Protein AF-A0A8H3LZM3-F1 (afdb_monomer_lite)

Radius of gyration: 24.3 Å; chains: 1; bounding box: 51×48×74 Å

Secondary structure (DSSP, 8-state):
------------TTSS-SS--SHHHHHHHHHHHHHHHHH--SS--HHHHHHHHHHHHHHHTTS-HHHHHHHHHHHHT------------------------------PPPP-PPP---S----TT-HHHHHHHHHHHHHHHHHHHHHHHHHH---HHHHHHHHHHHHHHHHHHHHHHHHHHHHHHHHHHHTT-

pLDDT: mean 74.46, std 20.6, range [28.38, 96.44]

Sequence (193 aa):
MKQRYFKEPKYSKNYLIQSPKNLYEQYVNAFVFSEMVKSHNKTPNKKVLHQQAQNSWREVKKKDKENIQNRIFELLCTPIRSYPFTFYESVGESQSESQKESQKRPLIPLENPPELFDNIQPSSNATAQKKLLDIIQKSKVDLYEYNNLLRTASSHELRSQFVSSIKKLEETILIEENRLKKLRNNAAAQQRA

Foldseek 3Di:
DDDDPQDQPDADLCVQHVDDDDLLSLQLSLQVSLVCQVVVPRDDDPVVSSVVSVVVVVVLVVDDPVSSVVNSVVSNVNDRPSDDDDPDDDDDDDDDDDDDDDDDDDDDDDDDQPPDDPDDDDDPPPVVLVVLSVLLVVLSNVLVVLVVVLVVDPDPVSVVVSVVSNVVSVVSNVVSVVVSVVVVVVVVVVVVD

Structure (mmCIF, N/CA/C/O backbone):
data_AF-A0A8H3LZM3-F1
#
_entry.id   AF-A0A8H3LZM3-F1
#
loop_
_atom_site.group_PDB
_atom_site.id
_atom_site.type_symbol
_atom_site.label_atom_id
_atom_site.label_alt_id
_atom_site.label_comp_id
_atom_site.label_asym_id
_atom_site.label_entity_id
_atom_site.label_seq_id
_atom_site.pdbx_PDB_ins_code
_atom_site.Cartn_x
_atom_site.Cartn_y
_atom_site.Cartn_z
_atom_site.occupancy
_atom_site.B_iso_or_equiv
_atom_site.auth_seq_id
_atom_site.auth_comp_id
_atom_site.auth_asym_id
_atom_site.auth_atom_id
_atom_site.pdbx_PDB_model_num
ATOM 1 N N . MET A 1 1 ? 28.718 20.802 7.013 1.00 40.91 1 MET A N 1
ATOM 2 C CA . MET A 1 1 ? 27.260 20.600 7.193 1.00 40.91 1 MET A CA 1
ATOM 3 C C . MET A 1 1 ? 27.013 19.200 7.751 1.00 40.91 1 MET A C 1
ATOM 5 O O . MET A 1 1 ? 27.487 18.246 7.151 1.00 40.91 1 MET A O 1
ATOM 9 N N . LYS A 1 2 ? 26.329 19.046 8.896 1.00 46.34 2 LYS A N 1
ATOM 10 C CA . LYS A 1 2 ? 25.919 17.721 9.408 1.00 46.34 2 LYS A CA 1
ATOM 11 C C . LYS A 1 2 ? 24.611 17.315 8.723 1.00 46.34 2 LYS A C 1
ATOM 13 O O . LYS A 1 2 ? 23.572 17.895 9.027 1.00 46.34 2 LYS A O 1
ATOM 18 N N . GLN A 1 3 ? 24.656 16.331 7.826 1.00 47.19 3 GLN A N 1
ATOM 19 C CA . GLN A 1 3 ? 23.450 15.675 7.317 1.00 47.19 3 GLN A CA 1
ATOM 20 C C . GLN A 1 3 ? 22.753 14.963 8.485 1.00 47.19 3 GLN A C 1
ATOM 22 O O . GLN A 1 3 ? 23.296 14.032 9.080 1.00 47.19 3 GLN A O 1
ATOM 27 N N . ARG A 1 4 ? 21.561 15.434 8.864 1.00 50.41 4 ARG A N 1
ATOM 28 C CA . ARG A 1 4 ? 20.686 14.712 9.790 1.00 50.41 4 ARG A CA 1
ATOM 29 C C . ARG A 1 4 ? 19.885 13.720 8.958 1.00 50.41 4 ARG A C 1
ATOM 31 O O . ARG A 1 4 ? 18.917 14.101 8.312 1.00 50.41 4 ARG A O 1
ATOM 38 N N . TYR A 1 5 ? 20.328 12.467 8.945 1.00 54.28 5 TYR A N 1
ATOM 39 C CA . TYR A 1 5 ? 19.578 11.365 8.351 1.00 54.28 5 TYR A CA 1
ATOM 40 C C . TYR A 1 5 ? 18.156 11.352 8.918 1.00 54.28 5 TYR A C 1
ATOM 42 O O . TYR A 1 5 ? 17.968 11.402 10.138 1.00 54.28 5 TYR A O 1
ATOM 50 N N . PHE A 1 6 ? 17.170 11.321 8.024 1.00 51.84 6 PHE A N 1
ATOM 51 C CA . PHE A 1 6 ? 15.759 11.219 8.363 1.00 51.84 6 PHE A CA 1
ATOM 52 C C . PHE A 1 6 ? 15.543 9.944 9.188 1.00 51.84 6 PHE A C 1
ATOM 54 O O . PHE A 1 6 ? 15.733 8.835 8.696 1.00 51.84 6 PHE A O 1
ATOM 61 N N . LYS A 1 7 ? 15.220 10.095 10.476 1.00 57.22 7 LYS A N 1
ATOM 62 C CA . LYS A 1 7 ? 14.860 8.966 11.338 1.00 57.22 7 LYS A CA 1
ATOM 63 C C . LYS A 1 7 ? 13.346 8.872 11.364 1.00 57.22 7 LYS A C 1
ATOM 65 O O . LYS A 1 7 ? 12.696 9.672 12.035 1.00 57.22 7 LYS A O 1
ATOM 70 N N . GLU A 1 8 ? 12.803 7.895 10.651 1.00 58.03 8 GLU A N 1
ATOM 71 C CA . GLU A 1 8 ? 11.378 7.592 10.724 1.00 58.03 8 GLU A CA 1
ATOM 72 C C . GLU A 1 8 ? 10.961 7.311 12.177 1.00 58.03 8 GLU A C 1
ATOM 74 O O . GLU A 1 8 ? 11.684 6.629 12.921 1.00 58.03 8 GLU A O 1
ATOM 79 N N . PRO A 1 9 ? 9.807 7.835 12.626 1.00 62.59 9 PRO A N 1
ATOM 80 C CA . PRO A 1 9 ? 9.268 7.479 13.924 1.00 62.59 9 PRO A CA 1
ATOM 81 C C . PRO A 1 9 ? 8.945 5.979 13.946 1.00 62.59 9 PRO A C 1
ATOM 83 O O . PRO A 1 9 ? 8.002 5.503 13.322 1.00 62.59 9 PRO A O 1
ATOM 86 N N . LYS A 1 10 ? 9.759 5.222 14.685 1.00 73.75 10 LYS A N 1
ATOM 87 C CA . LYS A 1 10 ? 9.588 3.780 14.868 1.00 73.75 10 LYS A CA 1
ATOM 88 C C . LYS A 1 10 ? 8.539 3.516 15.949 1.00 73.75 10 LYS A C 1
ATOM 90 O O . LYS A 1 10 ? 8.809 3.716 17.132 1.00 73.75 10 LYS A O 1
ATOM 95 N N . TYR A 1 11 ? 7.356 3.061 15.547 1.00 79.94 11 TYR A N 1
ATOM 96 C CA . TYR A 1 11 ? 6.302 2.610 16.460 1.00 79.94 11 TYR A CA 1
ATOM 97 C C . TYR A 1 11 ? 6.415 1.101 16.699 1.00 79.94 11 TYR A C 1
ATOM 99 O O . TYR A 1 11 ? 6.688 0.333 15.775 1.00 79.94 11 TYR A O 1
ATOM 107 N N . SER A 1 12 ? 6.220 0.660 17.944 1.00 80.25 12 SER A N 1
ATOM 108 C CA . SER A 1 12 ? 6.275 -0.768 18.273 1.00 80.25 12 SER A CA 1
ATOM 109 C C . SER A 1 12 ? 4.968 -1.457 17.896 1.00 80.25 12 SER A C 1
ATOM 111 O O . SER A 1 12 ? 3.904 -1.069 18.370 1.00 80.25 12 SER A O 1
ATOM 113 N N . LYS A 1 13 ? 5.045 -2.527 17.101 1.00 81.69 13 LYS A N 1
ATOM 114 C CA . LYS A 1 13 ? 3.891 -3.396 16.815 1.00 81.69 13 LYS A CA 1
ATOM 115 C C . LYS A 1 13 ? 3.511 -4.293 18.003 1.00 81.69 13 LYS A C 1
ATOM 117 O O . LYS A 1 13 ? 2.404 -4.805 18.030 1.00 81.69 13 LYS A O 1
ATOM 122 N N . ASN A 1 14 ? 4.389 -4.434 19.001 1.00 84.50 14 ASN A N 1
ATOM 123 C CA . ASN A 1 14 ? 4.198 -5.270 20.195 1.00 84.50 14 ASN A CA 1
ATOM 124 C C . ASN A 1 14 ? 4.232 -4.418 21.475 1.00 84.50 14 ASN A C 1
ATOM 126 O O . ASN A 1 14 ? 4.986 -4.689 22.407 1.00 84.50 14 ASN A O 1
ATOM 130 N N . TYR A 1 15 ? 3.497 -3.303 21.481 1.00 79.94 15 TYR A N 1
ATOM 131 C CA . TYR A 1 15 ? 3.621 -2.284 22.528 1.00 79.94 15 TYR A CA 1
ATOM 132 C C . TYR A 1 15 ? 3.043 -2.704 23.888 1.00 79.94 15 TYR A C 1
ATOM 134 O O . TYR A 1 15 ? 3.613 -2.366 24.928 1.00 79.94 15 TYR A O 1
ATOM 142 N N . LEU A 1 16 ? 1.911 -3.417 23.893 1.00 81.62 16 LEU A N 1
ATOM 143 C CA . LEU A 1 16 ? 1.279 -3.893 25.127 1.00 81.62 16 LEU A CA 1
ATOM 144 C C . LEU A 1 16 ? 1.660 -5.336 25.444 1.00 81.62 16 LEU A C 1
ATOM 146 O O . LEU A 1 16 ? 1.960 -5.643 26.594 1.00 81.62 16 LEU A O 1
ATOM 150 N N . ILE A 1 17 ? 1.648 -6.206 24.434 1.00 85.38 17 ILE A N 1
ATOM 151 C CA . ILE A 1 17 ? 1.867 -7.643 24.596 1.00 85.38 17 ILE A CA 1
ATOM 152 C C . ILE A 1 17 ? 3.069 -8.033 23.750 1.00 85.38 17 ILE A C 1
ATOM 154 O O . ILE A 1 17 ? 3.063 -7.863 22.536 1.00 85.38 17 ILE A O 1
ATOM 158 N N . GLN A 1 18 ? 4.123 -8.539 24.382 1.00 83.81 18 GLN A N 1
ATOM 159 C CA . GLN A 1 18 ? 5.388 -8.785 23.688 1.00 83.81 18 GLN A CA 1
ATOM 160 C C . GLN A 1 18 ? 5.299 -9.968 22.709 1.00 83.81 18 GLN A C 1
ATOM 162 O O . GLN A 1 18 ? 5.879 -9.909 21.627 1.00 83.81 18 GLN A O 1
ATOM 167 N N . SER A 1 19 ? 4.511 -10.987 23.069 1.00 84.25 19 SER A N 1
ATOM 168 C CA . SER A 1 19 ? 4.337 -12.228 22.307 1.00 84.25 19 SER A CA 1
ATOM 169 C C . SER A 1 19 ? 2.857 -12.630 22.258 1.00 84.25 19 SER A C 1
ATOM 171 O O . SER A 1 19 ? 2.429 -13.446 23.078 1.00 84.25 19 SER A O 1
ATOM 173 N N . PRO A 1 20 ? 2.055 -12.043 21.350 1.00 86.00 20 PRO A N 1
ATOM 174 C CA . PRO A 1 20 ? 0.625 -12.323 21.263 1.00 86.00 20 PRO A CA 1
ATOM 175 C C . PRO A 1 20 ? 0.362 -13.749 20.748 1.00 86.00 20 PRO A C 1
ATOM 177 O O . PRO A 1 20 ? 0.850 -14.132 19.686 1.00 86.00 20 PRO A O 1
ATOM 180 N N . LYS A 1 21 ? -0.430 -14.534 21.485 1.00 85.69 21 LYS A N 1
ATOM 181 C CA . LYS A 1 21 ? -0.727 -15.951 21.194 1.00 85.69 21 LYS A CA 1
ATOM 182 C C . LYS A 1 21 ? -2.100 -16.180 20.572 1.00 85.69 21 LYS A C 1
ATOM 184 O O . LYS A 1 21 ? -2.300 -17.170 19.877 1.00 85.69 21 LYS A O 1
ATOM 189 N N . ASN A 1 22 ? -3.051 -15.284 20.815 1.00 90.25 22 ASN A N 1
ATOM 190 C CA . ASN A 1 22 ? -4.420 -15.394 20.310 1.00 90.25 22 ASN A CA 1
ATOM 191 C C . ASN A 1 22 ? -4.826 -14.147 19.503 1.00 90.25 22 ASN A C 1
ATOM 193 O O . ASN A 1 22 ? -4.144 -13.121 19.522 1.00 90.25 22 ASN A O 1
ATOM 197 N N . LEU A 1 23 ? -5.949 -14.238 18.781 1.00 88.75 23 LEU A N 1
ATOM 198 C CA . LEU A 1 23 ? -6.439 -13.153 17.919 1.00 88.75 23 LEU A CA 1
ATOM 199 C C . LEU A 1 23 ? -6.757 -11.875 18.697 1.00 88.75 23 LEU A C 1
ATOM 201 O O . LEU A 1 23 ? -6.557 -10.784 18.173 1.00 88.75 23 LEU A O 1
ATOM 205 N N . TYR A 1 24 ? -7.209 -11.999 19.946 1.00 90.75 24 TYR A N 1
ATOM 206 C CA . TYR A 1 24 ? -7.461 -10.844 20.800 1.00 90.75 24 TYR A CA 1
ATOM 207 C C . TYR A 1 24 ? -6.166 -10.087 21.101 1.00 90.75 24 TYR A C 1
ATOM 209 O O . TYR A 1 24 ? -6.104 -8.874 20.933 1.00 90.75 24 TYR A O 1
ATOM 217 N N . GLU A 1 25 ? -5.105 -10.789 21.485 1.00 90.50 25 GLU A N 1
ATOM 218 C CA . GLU A 1 25 ? -3.813 -10.174 21.795 1.00 90.50 25 GLU A CA 1
ATOM 219 C C . GLU A 1 25 ? -3.175 -9.532 20.557 1.00 90.50 25 GLU A C 1
ATOM 221 O O . GLU A 1 25 ? -2.640 -8.423 20.639 1.00 90.50 25 GLU A O 1
ATOM 226 N N . GLN A 1 26 ? -3.289 -10.188 19.396 1.00 89.56 26 GLN A N 1
ATOM 227 C CA . GLN A 1 26 ? -2.862 -9.620 18.114 1.00 89.56 26 GLN A CA 1
ATOM 228 C C . GLN A 1 26 ? -3.656 -8.352 17.779 1.00 89.56 26 GLN A C 1
ATOM 230 O O . GLN A 1 26 ? -3.070 -7.338 17.398 1.00 89.56 26 GLN A O 1
ATOM 235 N N . TYR A 1 27 ? -4.973 -8.380 17.987 1.00 91.62 27 TYR A N 1
ATOM 236 C CA . TYR A 1 27 ? -5.849 -7.232 17.785 1.00 91.62 27 TYR A CA 1
ATOM 237 C C . TYR A 1 27 ? -5.515 -6.066 18.710 1.00 91.62 27 TYR A C 1
ATOM 239 O O . TYR A 1 27 ? -5.409 -4.935 18.246 1.00 91.62 27 TYR A O 1
ATOM 247 N N . VAL A 1 28 ? -5.305 -6.320 20.003 1.00 89.31 28 VAL A N 1
ATOM 248 C CA . VAL A 1 28 ? -4.954 -5.287 20.987 1.00 89.31 28 VAL A CA 1
ATOM 249 C C . VAL A 1 28 ? -3.664 -4.578 20.583 1.00 89.31 28 VAL A C 1
ATOM 251 O O . VAL A 1 28 ? -3.611 -3.350 20.569 1.00 89.31 28 VAL A O 1
ATOM 254 N N . ASN A 1 29 ? -2.640 -5.333 20.192 1.00 90.06 29 ASN A N 1
ATOM 255 C CA . ASN A 1 29 ? -1.387 -4.764 19.710 1.00 90.06 29 ASN A CA 1
ATOM 256 C C . ASN A 1 29 ? -1.558 -3.960 18.411 1.00 90.06 29 ASN A C 1
ATOM 258 O O . ASN A 1 29 ? -1.050 -2.842 18.317 1.00 90.06 29 ASN A O 1
ATOM 262 N N . ALA A 1 30 ? -2.302 -4.491 17.437 1.00 89.19 30 ALA A N 1
ATOM 263 C CA . ALA A 1 30 ? -2.569 -3.816 16.169 1.00 89.19 30 ALA A CA 1
ATOM 264 C C . ALA A 1 30 ? -3.370 -2.518 16.359 1.00 89.19 30 ALA A C 1
ATOM 266 O O . ALA A 1 30 ? -3.040 -1.484 15.778 1.00 89.19 30 ALA A O 1
ATOM 267 N N . PHE A 1 31 ? -4.377 -2.546 17.233 1.00 90.06 31 PHE A N 1
ATOM 268 C CA . PHE A 1 31 ? -5.173 -1.382 17.604 1.00 90.06 31 PHE A CA 1
ATOM 269 C C . PHE A 1 31 ? -4.286 -0.289 18.202 1.00 90.06 31 PHE A C 1
ATOM 271 O O . PHE A 1 31 ? -4.297 0.847 17.728 1.00 90.06 31 PHE A O 1
ATOM 278 N N . VAL A 1 32 ? -3.450 -0.644 19.181 1.00 89.12 32 VAL A N 1
ATOM 279 C CA . VAL A 1 32 ? -2.530 0.301 19.823 1.00 89.12 32 VAL A CA 1
ATOM 280 C C . VAL A 1 32 ? -1.503 0.863 18.851 1.00 89.12 32 VAL A C 1
ATOM 282 O O . VAL A 1 32 ? -1.229 2.060 18.889 1.00 89.12 32 VAL A O 1
ATOM 285 N N . PHE A 1 33 ? -0.971 0.037 17.952 1.00 87.69 33 PHE A N 1
ATOM 286 C CA . PHE A 1 33 ? -0.103 0.506 16.879 1.00 87.69 33 PHE A CA 1
ATOM 287 C C . PHE A 1 33 ? -0.798 1.573 16.026 1.00 87.69 33 PHE A C 1
ATOM 289 O O . PHE A 1 33 ? -0.244 2.656 15.844 1.00 87.69 33 PHE A O 1
ATOM 296 N N . SER A 1 34 ? -2.029 1.313 15.578 1.00 86.81 34 SER A N 1
ATOM 297 C CA . SER A 1 34 ? -2.787 2.272 14.768 1.00 86.81 34 SER A CA 1
ATOM 298 C C . SER A 1 34 ? -3.034 3.596 15.503 1.00 86.81 34 SER A C 1
ATOM 300 O O . SER A 1 34 ? -2.883 4.665 14.915 1.00 86.81 34 SER A O 1
ATOM 302 N N . GLU A 1 35 ? -3.343 3.545 16.801 1.00 85.88 35 GLU A N 1
ATOM 303 C CA . GLU A 1 35 ? -3.585 4.737 17.617 1.00 85.88 35 GLU A CA 1
ATOM 304 C C . GLU A 1 35 ? -2.299 5.529 17.868 1.00 85.88 35 GLU A C 1
ATOM 306 O O . GLU A 1 35 ? -2.312 6.757 17.790 1.00 85.88 35 GLU A O 1
ATOM 311 N N . MET A 1 36 ? -1.165 4.858 18.091 1.00 84.81 36 MET A N 1
ATOM 312 C CA . MET A 1 36 ? 0.145 5.513 18.196 1.00 84.81 36 MET A CA 1
ATOM 313 C C . MET A 1 36 ? 0.529 6.236 16.904 1.00 84.81 36 MET A C 1
ATOM 315 O O . MET A 1 36 ? 1.019 7.365 16.951 1.00 84.81 36 MET A O 1
ATOM 319 N N . VAL A 1 37 ? 0.287 5.602 15.754 1.00 83.94 37 VAL A N 1
ATOM 320 C CA . VAL A 1 37 ? 0.572 6.195 14.443 1.00 83.94 37 VAL A CA 1
ATOM 321 C C . VAL A 1 37 ? -0.331 7.403 14.188 1.00 83.94 37 VAL A C 1
ATOM 323 O O . VAL A 1 37 ? 0.161 8.460 13.807 1.00 83.94 37 VAL A O 1
ATOM 326 N N . LYS A 1 38 ? -1.638 7.294 14.456 1.00 82.31 38 LYS A N 1
ATOM 327 C CA . LYS A 1 38 ? -2.593 8.400 14.259 1.00 82.31 38 LYS A CA 1
ATOM 328 C C . LYS A 1 38 ? -2.321 9.585 15.184 1.00 82.31 38 LYS A C 1
ATOM 330 O O . LYS A 1 38 ? -2.276 10.726 14.731 1.00 82.31 38 LYS A O 1
ATOM 335 N N . SER A 1 39 ? -2.125 9.321 16.475 1.00 77.69 39 SER A N 1
ATOM 336 C CA . SER A 1 39 ? -1.889 10.359 17.488 1.00 77.69 39 SER A CA 1
ATOM 337 C C . SER A 1 39 ? -0.469 10.924 17.462 1.00 77.69 39 SER A C 1
ATOM 339 O O . SER A 1 39 ? -0.183 11.886 18.167 1.00 77.69 39 SER A O 1
ATOM 341 N N . HIS A 1 40 ? 0.436 10.310 16.692 1.00 74.19 40 HIS A N 1
ATOM 342 C CA . HIS A 1 40 ? 1.874 10.579 16.703 1.00 74.19 40 HIS A CA 1
ATOM 343 C C . HIS A 1 40 ? 2.514 10.482 18.103 1.00 74.19 40 HIS A C 1
ATOM 345 O O . HIS A 1 40 ? 3.650 10.913 18.308 1.00 74.19 40 HIS A O 1
ATOM 351 N N . ASN A 1 41 ? 1.825 9.863 19.065 1.00 77.75 41 ASN A N 1
ATOM 352 C CA . ASN A 1 41 ? 2.299 9.681 20.425 1.00 77.75 41 ASN A CA 1
ATOM 353 C C . ASN A 1 41 ? 3.020 8.332 20.543 1.00 77.75 41 ASN A C 1
ATOM 355 O O . ASN A 1 41 ? 2.438 7.276 20.304 1.00 77.75 41 ASN A O 1
ATOM 359 N N . LYS A 1 42 ? 4.303 8.361 20.921 1.00 74.19 42 LYS A N 1
ATOM 360 C CA . LYS A 1 42 ? 5.134 7.155 21.098 1.00 74.19 42 LYS A CA 1
ATOM 361 C C . LYS A 1 42 ? 4.926 6.473 22.452 1.00 74.19 42 LYS A C 1
ATOM 363 O O . LYS A 1 42 ? 5.283 5.307 22.614 1.00 74.19 42 LYS A O 1
ATOM 368 N N . THR A 1 43 ? 4.381 7.193 23.428 1.00 77.00 43 THR A N 1
ATOM 369 C CA . THR A 1 43 ? 4.157 6.713 24.796 1.00 77.00 43 THR A CA 1
ATOM 370 C C . THR A 1 43 ? 2.742 7.043 25.287 1.00 77.00 43 THR A C 1
ATOM 372 O O . THR A 1 43 ? 2.581 7.724 26.301 1.00 77.00 43 THR A O 1
ATOM 375 N N . PRO A 1 44 ? 1.692 6.599 24.575 1.00 78.44 44 PRO A N 1
ATOM 376 C CA . PRO A 1 44 ? 0.315 6.797 25.009 1.00 78.44 44 PRO A CA 1
ATOM 377 C C . PRO A 1 44 ? -0.000 6.007 26.286 1.00 78.44 44 PRO A C 1
ATOM 379 O O . PRO A 1 44 ? 0.633 4.996 26.603 1.00 78.44 44 PRO A O 1
ATOM 382 N N . ASN A 1 45 ? -1.015 6.456 27.029 1.00 84.50 45 ASN A N 1
ATOM 383 C CA . ASN A 1 45 ? -1.414 5.813 28.278 1.00 84.50 45 ASN A CA 1
ATOM 384 C C . ASN A 1 45 ? -1.912 4.378 28.022 1.00 84.50 45 ASN A C 1
ATOM 386 O O . ASN A 1 45 ? -2.982 4.162 27.448 1.00 84.50 45 ASN A O 1
ATOM 390 N N . LYS A 1 46 ? -1.143 3.396 28.507 1.00 85.19 46 LYS A N 1
ATOM 391 C CA . LYS A 1 46 ? -1.406 1.964 28.309 1.00 85.19 46 LYS A CA 1
ATOM 392 C C . LYS A 1 46 ? -2.780 1.519 28.813 1.00 85.19 46 LYS A C 1
ATOM 394 O O . LYS A 1 46 ? -3.410 0.693 28.160 1.00 85.19 46 LYS A O 1
ATOM 399 N N . LYS A 1 47 ? -3.256 2.057 29.944 1.00 84.88 47 LYS A N 1
ATOM 400 C CA . LYS A 1 47 ? -4.547 1.665 30.539 1.00 84.88 47 LYS A CA 1
ATOM 401 C C . LYS A 1 47 ? -5.718 2.131 29.676 1.00 84.88 47 LYS A C 1
ATOM 403 O O . LYS A 1 47 ? -6.610 1.342 29.382 1.00 84.88 47 LYS A O 1
ATOM 408 N N . VAL A 1 48 ? -5.674 3.389 29.230 1.00 87.38 48 VAL A N 1
ATOM 409 C CA . VAL A 1 48 ? -6.704 3.976 28.354 1.00 87.38 48 VAL A CA 1
ATOM 410 C C . VAL A 1 48 ? -6.783 3.206 27.039 1.00 87.38 48 VAL A C 1
ATOM 412 O O . VAL A 1 48 ? -7.862 2.789 26.626 1.00 87.38 48 VAL A O 1
ATOM 415 N N . LEU A 1 49 ? -5.629 2.939 26.429 1.00 85.81 49 LEU A N 1
ATOM 416 C CA . LEU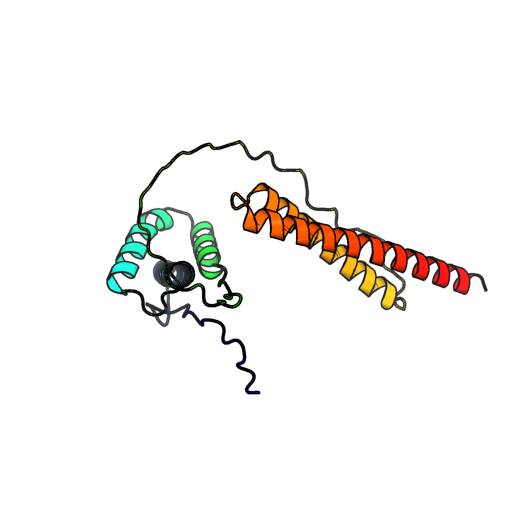 A 1 49 ? -5.544 2.188 25.181 1.00 85.81 49 LEU A CA 1
ATOM 417 C C . LEU A 1 49 ? -6.045 0.751 25.303 1.00 85.81 49 LEU A C 1
ATOM 419 O O . LEU A 1 49 ? -6.756 0.274 24.423 1.00 85.81 49 LEU A O 1
ATOM 423 N N . HIS A 1 50 ? -5.697 0.063 26.391 1.00 85.50 50 HIS A N 1
ATOM 424 C CA . HIS A 1 50 ? -6.192 -1.287 26.632 1.00 85.50 50 HIS A CA 1
ATOM 425 C C . HIS A 1 50 ? -7.721 -1.296 26.762 1.00 85.50 50 HIS A C 1
ATOM 427 O O . HIS A 1 50 ? -8.382 -2.126 26.141 1.00 85.50 50 HIS A O 1
ATOM 433 N N . GLN A 1 51 ? -8.297 -0.326 27.481 1.00 87.88 51 GLN A N 1
ATOM 434 C CA . GLN A 1 51 ? -9.748 -0.196 27.624 1.00 87.88 51 GLN A CA 1
ATOM 435 C C . GLN A 1 51 ? -10.442 0.092 26.284 1.00 87.88 51 GLN A C 1
ATOM 437 O O . GLN A 1 51 ? -11.481 -0.501 25.983 1.00 87.88 51 GLN A O 1
ATOM 442 N N . GLN A 1 52 ? -9.873 0.976 25.460 1.00 88.69 52 GLN A N 1
ATOM 443 C CA . GLN A 1 52 ? -10.386 1.275 24.120 1.00 88.69 52 GLN A CA 1
ATOM 444 C C . GLN A 1 52 ? -10.314 0.051 23.200 1.00 88.69 52 GLN A C 1
ATOM 446 O O . GLN A 1 52 ? -11.307 -0.282 22.549 1.00 88.69 52 GLN A O 1
ATOM 451 N N . ALA A 1 53 ? -9.183 -0.659 23.200 1.00 87.94 53 ALA A N 1
ATOM 452 C CA . ALA A 1 53 ? -9.009 -1.889 22.436 1.00 87.94 53 ALA A CA 1
ATOM 453 C C . ALA A 1 53 ? -10.015 -2.963 22.874 1.00 87.94 53 ALA A C 1
ATOM 455 O O . ALA A 1 53 ? -10.650 -3.590 22.029 1.00 87.94 53 ALA A O 1
ATOM 456 N N . GLN A 1 54 ? -10.230 -3.126 24.182 1.00 89.81 54 GLN A N 1
ATOM 457 C CA . GLN A 1 54 ? -11.198 -4.073 24.732 1.00 89.81 54 GLN A CA 1
ATOM 458 C C . GLN A 1 54 ? -12.637 -3.714 24.343 1.00 89.81 54 GLN A C 1
ATOM 460 O O . GLN A 1 54 ? -13.412 -4.594 23.969 1.00 89.81 54 GLN A O 1
ATOM 465 N N . ASN A 1 55 ? -13.002 -2.430 24.394 1.00 89.25 55 ASN A N 1
ATOM 466 C CA . ASN A 1 55 ? -14.315 -1.960 23.950 1.00 89.25 55 ASN A CA 1
ATOM 467 C C . ASN A 1 55 ? -14.526 -2.242 22.460 1.00 89.25 55 ASN A C 1
ATOM 469 O O . ASN A 1 55 ? -15.552 -2.800 22.084 1.00 89.25 55 ASN A O 1
ATOM 473 N N . SER A 1 56 ? -13.525 -1.938 21.636 1.00 89.69 56 SER A N 1
ATOM 474 C CA . SER A 1 56 ? -13.557 -2.194 20.198 1.00 89.69 56 SER A CA 1
ATOM 475 C C . SER A 1 56 ? -13.619 -3.694 19.868 1.00 89.69 56 SER A C 1
ATOM 477 O O . SER A 1 56 ? -14.365 -4.113 18.981 1.00 89.69 56 SER A O 1
ATOM 479 N N . TRP A 1 57 ? -12.911 -4.528 20.634 1.00 92.06 57 TRP A N 1
ATOM 480 C CA . TRP A 1 57 ? -12.901 -5.979 20.461 1.00 92.06 57 TRP A CA 1
ATOM 481 C C . TRP A 1 57 ? -14.281 -6.621 20.642 1.00 92.06 57 TRP A C 1
ATOM 483 O O . TRP A 1 57 ? -14.565 -7.625 19.994 1.00 92.06 57 TRP A O 1
ATOM 493 N N . ARG A 1 58 ? -15.167 -6.051 21.476 1.00 90.94 58 ARG A N 1
ATOM 494 C CA . ARG A 1 58 ? -16.520 -6.604 21.693 1.00 90.94 58 ARG A CA 1
ATOM 495 C C . ARG A 1 58 ? -17.333 -6.713 20.406 1.00 90.94 58 ARG A C 1
ATOM 497 O O . ARG A 1 58 ? -18.121 -7.647 20.292 1.00 90.94 58 ARG A O 1
ATOM 504 N N . GLU A 1 59 ? -17.114 -5.803 19.462 1.00 89.50 59 GLU A N 1
ATOM 505 C CA . GLU A 1 59 ? -17.776 -5.815 18.157 1.00 89.50 59 GLU A CA 1
ATOM 506 C C . GLU A 1 59 ? -17.007 -6.654 17.136 1.00 89.50 59 GLU A C 1
ATOM 508 O O . GLU A 1 59 ? -17.603 -7.409 16.373 1.00 89.50 59 GLU A O 1
ATOM 513 N N . VAL A 1 60 ? -15.674 -6.587 17.156 1.00 86.31 60 VAL A N 1
ATOM 514 C CA . VAL A 1 60 ? -14.821 -7.338 16.221 1.00 86.31 60 VAL A CA 1
ATOM 515 C C . VAL A 1 60 ? -14.915 -8.846 16.448 1.00 86.31 60 VAL A C 1
ATOM 517 O O . VAL A 1 60 ? -15.002 -9.594 15.480 1.00 86.31 60 VAL A O 1
ATOM 520 N N . LYS A 1 61 ? -14.992 -9.302 17.703 1.00 90.25 61 LYS A N 1
ATOM 521 C CA . LYS A 1 61 ? -15.068 -10.733 18.044 1.00 90.25 61 LYS A CA 1
ATOM 522 C C . LYS A 1 61 ? -16.343 -11.435 17.564 1.00 90.25 61 LYS A C 1
ATOM 524 O O . LYS A 1 61 ? -16.404 -12.655 17.627 1.00 90.25 61 LYS A O 1
ATOM 529 N N . LYS A 1 62 ? -17.375 -10.674 17.173 1.00 90.75 62 LYS A N 1
ATOM 530 C CA . LYS A 1 62 ? -18.633 -11.216 16.633 1.00 90.75 62 LYS A CA 1
ATOM 531 C C . LYS A 1 62 ? -18.499 -11.627 15.163 1.00 90.75 62 LYS A C 1
ATOM 533 O O . LYS A 1 62 ? -19.386 -12.295 14.648 1.00 90.75 62 LYS A O 1
ATOM 538 N N . LYS A 1 63 ? -17.435 -11.186 14.485 1.00 90.69 63 LYS A N 1
ATOM 539 C CA . LYS A 1 63 ? -17.157 -11.517 13.086 1.00 90.69 63 LYS A CA 1
ATOM 540 C C . LYS A 1 63 ? -16.469 -12.878 12.976 1.00 90.69 63 LYS A C 1
ATOM 542 O O . LYS A 1 63 ? -15.938 -13.396 13.957 1.00 90.69 63 LYS A O 1
ATOM 547 N N . ASP A 1 64 ? -16.454 -13.438 11.774 1.00 89.69 64 ASP A N 1
ATOM 548 C CA . ASP A 1 64 ? -15.666 -14.626 11.464 1.00 89.69 64 ASP A CA 1
ATOM 549 C C . ASP A 1 64 ? -14.156 -14.350 11.552 1.00 89.69 64 ASP A C 1
ATOM 551 O O . ASP A 1 64 ? -13.675 -13.211 11.566 1.00 89.69 64 ASP A O 1
ATOM 555 N N . LYS A 1 65 ? -13.392 -15.439 11.628 1.00 88.75 65 LYS A N 1
ATOM 556 C CA . LYS A 1 65 ? -11.946 -15.410 11.839 1.00 88.75 65 LYS A CA 1
ATOM 557 C C . LYS A 1 65 ? -11.195 -14.653 10.739 1.00 88.75 65 LYS A C 1
ATOM 559 O O . LYS A 1 65 ? -10.242 -13.945 11.062 1.00 88.75 65 LYS A O 1
ATOM 564 N N . GLU A 1 66 ? -11.618 -14.785 9.486 1.00 88.31 66 GLU A N 1
ATOM 565 C CA . GLU A 1 66 ? -10.973 -14.137 8.341 1.00 88.31 66 GLU A CA 1
ATOM 566 C C . GLU A 1 66 ? -11.167 -12.621 8.408 1.00 88.31 66 GLU A C 1
ATOM 568 O O . GLU A 1 66 ? -10.201 -11.861 8.350 1.00 88.31 66 GLU A O 1
ATOM 573 N N . ASN A 1 67 ? -12.388 -12.168 8.693 1.00 87.81 67 ASN A N 1
ATOM 574 C CA . ASN A 1 67 ? -12.674 -10.754 8.913 1.00 87.81 67 ASN A CA 1
ATOM 575 C C . ASN A 1 67 ? -11.911 -10.158 10.106 1.00 87.81 67 ASN A C 1
ATOM 577 O O . ASN A 1 67 ? -11.487 -8.999 10.059 1.00 87.81 67 ASN A O 1
ATOM 581 N N . ILE A 1 68 ? -11.703 -10.929 11.176 1.00 85.38 68 ILE A N 1
ATOM 582 C CA . ILE A 1 68 ? -10.876 -10.498 12.312 1.00 85.38 68 ILE A CA 1
ATOM 583 C C . ILE A 1 68 ? -9.413 -10.334 11.881 1.00 85.38 68 ILE A C 1
ATOM 585 O O . ILE A 1 68 ? -8.786 -9.330 12.220 1.00 85.38 68 ILE A O 1
ATOM 589 N N . GLN A 1 69 ? -8.868 -11.285 11.121 1.00 87.88 69 GLN A N 1
ATOM 590 C CA . GLN A 1 69 ?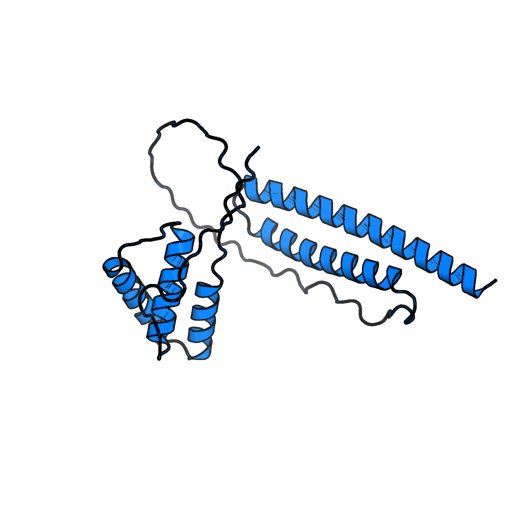 -7.491 -11.225 10.623 1.00 87.88 69 GLN A CA 1
ATOM 591 C C . GLN A 1 69 ? -7.284 -10.067 9.642 1.00 87.88 69 GLN A C 1
ATOM 593 O O . GLN A 1 69 ? -6.320 -9.316 9.796 1.00 87.88 69 GLN A O 1
ATOM 598 N N . ASN A 1 70 ? -8.221 -9.854 8.718 1.00 86.94 70 ASN A N 1
ATOM 599 C CA . ASN A 1 70 ? -8.211 -8.710 7.805 1.00 86.94 70 ASN A CA 1
ATOM 600 C C . ASN A 1 70 ? -8.213 -7.394 8.581 1.00 86.94 70 ASN A C 1
ATOM 602 O O . ASN A 1 70 ? -7.414 -6.501 8.307 1.00 86.94 70 ASN A O 1
ATOM 606 N N . ARG A 1 71 ? -9.023 -7.299 9.641 1.00 85.81 71 ARG A N 1
ATOM 607 C CA . ARG A 1 71 ? -9.038 -6.110 10.493 1.00 85.81 71 ARG A CA 1
ATOM 608 C C . ARG A 1 71 ? -7.714 -5.878 11.223 1.00 85.81 71 ARG A C 1
ATOM 610 O O . ARG A 1 71 ? -7.281 -4.735 11.353 1.00 85.81 71 ARG A O 1
ATOM 617 N N . ILE A 1 72 ? -7.073 -6.937 11.717 1.00 86.00 72 ILE A N 1
ATOM 618 C CA . ILE A 1 72 ? -5.741 -6.854 12.337 1.00 86.00 72 ILE A CA 1
ATOM 619 C C . ILE A 1 72 ? -4.718 -6.349 11.314 1.00 86.00 72 ILE A C 1
ATOM 621 O O . ILE A 1 72 ? -3.933 -5.452 11.624 1.00 86.00 72 ILE A O 1
ATOM 625 N N . PHE A 1 73 ? -4.753 -6.888 10.094 1.00 85.94 73 PHE A N 1
ATOM 626 C CA . PHE A 1 73 ? -3.873 -6.480 9.005 1.00 85.94 73 PHE A CA 1
ATOM 627 C C . PHE A 1 73 ? -4.057 -4.999 8.648 1.00 85.94 73 PHE A C 1
ATOM 629 O O . PHE A 1 73 ? -3.082 -4.252 8.657 1.00 85.94 73 PHE A O 1
ATOM 636 N N . GLU A 1 74 ? -5.298 -4.540 8.455 1.00 86.56 74 GLU A N 1
ATOM 637 C CA . GLU A 1 74 ? -5.625 -3.128 8.203 1.00 86.56 74 GLU A CA 1
ATOM 638 C C . GLU A 1 74 ? -5.036 -2.193 9.269 1.00 86.56 74 GLU A C 1
ATOM 640 O O . GLU A 1 74 ? -4.433 -1.168 8.948 1.00 86.56 74 GLU A O 1
ATOM 645 N N . LEU A 1 75 ? -5.180 -2.551 10.549 1.00 87.19 75 LEU A N 1
ATOM 646 C CA . LEU A 1 75 ? -4.662 -1.754 11.662 1.00 87.19 75 LEU A CA 1
ATOM 647 C C . LEU A 1 75 ? -3.125 -1.696 11.653 1.00 87.19 75 LEU A C 1
ATOM 649 O O . LEU A 1 75 ? -2.548 -0.637 11.910 1.00 87.19 75 LEU A O 1
ATOM 653 N N . LEU A 1 76 ? -2.451 -2.796 11.312 1.00 84.56 76 LEU A N 1
ATOM 654 C CA . LEU A 1 76 ? -0.988 -2.851 11.191 1.00 84.56 76 LEU A CA 1
ATOM 655 C C . LEU A 1 76 ? -0.450 -2.134 9.947 1.00 84.56 76 LEU A C 1
ATOM 657 O O . LEU A 1 76 ? 0.702 -1.696 9.956 1.00 84.56 76 LEU A O 1
ATOM 661 N N . CYS A 1 77 ? -1.271 -2.000 8.909 1.00 80.62 77 CYS A N 1
ATOM 662 C CA . CYS A 1 77 ? -0.972 -1.252 7.692 1.00 80.62 77 CYS A CA 1
ATOM 663 C C . CYS A 1 77 ? -1.293 0.244 7.808 1.00 80.62 77 CYS A C 1
ATOM 665 O O . CYS A 1 77 ? -1.229 0.949 6.803 1.00 80.62 77 CYS A O 1
ATOM 667 N N . THR A 1 78 ? -1.607 0.750 9.010 1.00 77.19 78 THR A N 1
ATOM 668 C CA . THR A 1 78 ? -1.824 2.188 9.222 1.00 77.19 78 THR A CA 1
ATOM 669 C C . THR A 1 78 ? -0.604 2.967 8.706 1.00 77.19 78 THR A C 1
ATOM 671 O O . THR A 1 78 ? 0.499 2.768 9.229 1.00 77.19 78 THR A O 1
ATOM 674 N N . PRO A 1 79 ? -0.767 3.840 7.693 1.00 74.06 79 PRO A N 1
ATOM 675 C CA . PRO A 1 79 ? 0.354 4.508 7.054 1.00 74.06 79 PRO A CA 1
ATOM 676 C C . PRO A 1 79 ? 1.041 5.442 8.047 1.00 74.06 79 PRO A C 1
ATOM 678 O O . PRO A 1 79 ? 0.422 6.351 8.608 1.00 74.06 79 PRO A O 1
ATOM 681 N N . ILE A 1 80 ? 2.336 5.214 8.261 1.00 68.19 80 ILE A N 1
ATOM 682 C CA . ILE A 1 80 ? 3.173 6.104 9.060 1.00 68.19 80 ILE A CA 1
ATOM 683 C C . ILE A 1 80 ? 3.374 7.364 8.230 1.00 68.19 80 ILE A C 1
ATOM 685 O O . ILE A 1 80 ? 4.022 7.333 7.187 1.00 68.19 80 ILE A O 1
ATOM 689 N N . ARG A 1 81 ? 2.803 8.481 8.682 1.00 60.28 81 ARG A N 1
ATOM 690 C CA . ARG A 1 81 ? 3.071 9.773 8.058 1.00 60.28 81 ARG A CA 1
ATOM 691 C C . ARG A 1 81 ? 4.531 10.129 8.330 1.00 60.28 81 ARG A C 1
ATOM 693 O O . ARG A 1 81 ? 4.892 10.534 9.433 1.00 60.28 81 ARG A O 1
ATOM 700 N N . SER A 1 82 ? 5.384 9.947 7.328 1.00 52.12 82 SER A N 1
ATOM 701 C CA . SER A 1 82 ? 6.708 10.555 7.292 1.00 52.12 82 SER A CA 1
ATOM 702 C C . SER A 1 82 ? 6.497 12.063 7.234 1.00 52.12 82 SER A C 1
ATOM 704 O O . SER A 1 82 ? 5.991 12.572 6.237 1.00 52.12 82 SER A O 1
ATOM 706 N N . TYR A 1 83 ? 6.810 12.770 8.317 1.00 47.06 83 TYR A N 1
ATOM 707 C CA . TYR A 1 83 ? 6.678 14.222 8.356 1.00 47.06 83 TYR A CA 1
ATOM 708 C C . TYR A 1 83 ? 7.516 14.839 7.221 1.00 47.06 83 TYR A C 1
ATOM 710 O O . TYR A 1 83 ? 8.733 14.628 7.206 1.00 47.06 83 TYR A O 1
ATOM 718 N N . PRO A 1 84 ? 6.934 15.603 6.285 1.00 46.22 84 PRO A N 1
ATOM 719 C CA . PRO A 1 84 ? 7.714 16.530 5.492 1.00 46.22 84 PRO A CA 1
ATOM 720 C C . PRO A 1 84 ? 8.010 17.735 6.393 1.00 46.22 84 PRO A C 1
ATOM 722 O O . PRO A 1 84 ? 7.095 18.347 6.923 1.00 46.22 84 PRO A O 1
ATOM 725 N N . PHE A 1 85 ? 9.290 17.997 6.648 1.00 39.00 85 PHE A N 1
ATOM 726 C CA . PHE A 1 85 ? 9.855 19.304 7.011 1.00 39.00 85 PHE A CA 1
ATOM 727 C C . PHE A 1 85 ? 8.892 20.321 7.680 1.00 39.00 85 PHE A C 1
ATOM 729 O O . PHE A 1 85 ? 8.165 21.036 6.997 1.00 39.00 85 PHE A O 1
ATOM 736 N N . THR A 1 86 ? 8.931 20.470 9.010 1.00 34.38 86 THR A N 1
ATOM 737 C CA . THR A 1 86 ? 8.399 21.687 9.647 1.00 34.38 86 THR A CA 1
ATOM 738 C C . THR A 1 86 ? 9.320 22.854 9.286 1.00 34.38 86 THR A C 1
ATOM 740 O O . THR A 1 86 ? 10.387 22.998 9.887 1.00 34.38 86 THR A O 1
ATOM 743 N N . PHE A 1 87 ? 8.930 23.698 8.328 1.00 35.19 87 PHE A N 1
ATOM 744 C CA . PHE A 1 87 ? 9.278 25.109 8.464 1.00 35.19 87 PHE A CA 1
ATOM 745 C C . PHE A 1 87 ? 8.568 25.600 9.726 1.00 35.19 87 PHE A C 1
ATOM 747 O O . PHE A 1 87 ? 7.410 25.277 9.974 1.00 35.19 87 PHE A O 1
ATOM 754 N N . TYR A 1 88 ? 9.317 26.277 10.577 1.00 36.06 88 TYR A N 1
ATOM 755 C CA . TYR A 1 88 ? 8.847 26.900 11.805 1.00 36.06 88 TYR A CA 1
ATOM 756 C C . TYR A 1 88 ? 7.804 27.957 11.428 1.00 36.06 88 TYR A C 1
ATOM 758 O O . TYR A 1 88 ? 8.159 29.080 11.084 1.00 36.06 88 TYR A O 1
ATOM 766 N N . GLU A 1 89 ? 6.523 27.598 11.463 1.00 35.31 89 GLU A N 1
ATOM 767 C CA . GLU A 1 89 ? 5.472 28.590 11.638 1.00 35.31 89 GLU A CA 1
ATOM 768 C C . GLU A 1 89 ? 5.422 28.928 13.122 1.00 35.31 89 GLU A C 1
ATOM 770 O O . GLU A 1 89 ? 5.174 28.086 13.989 1.00 35.31 89 GLU A O 1
ATOM 775 N N . SER A 1 90 ? 5.791 30.177 13.392 1.00 32.50 90 SER A N 1
ATOM 776 C CA . SER A 1 90 ? 5.678 30.812 14.690 1.00 32.50 90 SER A CA 1
ATOM 777 C C . SER A 1 90 ? 4.260 30.655 15.228 1.00 32.50 90 SER A C 1
ATOM 779 O O . SER A 1 90 ? 3.281 30.787 14.498 1.00 32.50 90 SER A O 1
ATOM 781 N N . VAL A 1 91 ? 4.194 30.396 16.529 1.00 37.34 91 VAL A N 1
ATOM 782 C CA . VAL A 1 91 ? 2.995 30.320 17.358 1.00 37.34 91 VAL A CA 1
ATOM 783 C C . VAL A 1 91 ? 2.020 31.449 17.015 1.00 37.34 91 VAL A C 1
ATOM 785 O O . VAL A 1 91 ? 2.366 32.624 17.110 1.00 37.34 91 VAL A O 1
ATOM 788 N N . GLY A 1 92 ? 0.797 31.065 16.663 1.00 30.89 92 GLY A N 1
ATOM 789 C CA . GLY A 1 92 ? -0.377 31.922 16.647 1.00 30.89 92 GLY A CA 1
ATOM 790 C C . GLY A 1 92 ? -1.542 31.114 17.198 1.00 30.89 92 GLY A C 1
ATOM 791 O O . GLY A 1 92 ? -2.060 30.221 16.532 1.00 30.89 92 GLY A O 1
ATOM 792 N N . GLU A 1 93 ? -1.885 31.371 18.456 1.00 36.22 93 GLU A N 1
ATOM 793 C CA . GLU A 1 93 ? -3.082 30.860 19.116 1.00 36.22 93 GLU A CA 1
ATOM 794 C C . GLU A 1 93 ? -4.335 31.178 18.296 1.00 36.22 93 GLU A C 1
ATOM 796 O O . GLU A 1 93 ? -4.521 32.317 17.874 1.00 36.22 93 GLU A O 1
ATOM 801 N N . SER A 1 94 ? -5.230 30.201 18.146 1.00 32.12 94 SER A N 1
ATOM 802 C CA . SER A 1 94 ? -6.680 30.419 18.225 1.00 32.12 94 SER A CA 1
ATOM 803 C C . SER A 1 94 ? -7.409 29.085 18.362 1.00 32.12 94 SER A C 1
ATOM 805 O O . SER A 1 94 ? -7.345 28.206 17.504 1.00 32.12 94 SER A O 1
ATOM 807 N N . GLN A 1 95 ? -8.106 28.952 19.486 1.00 35.66 95 GLN A N 1
ATOM 808 C CA . GLN A 1 95 ? -9.173 27.985 19.703 1.00 35.66 95 GLN A CA 1
ATOM 809 C C . GLN A 1 95 ? -10.386 28.357 18.837 1.00 35.66 95 GLN A C 1
ATOM 811 O O . GLN A 1 95 ? -10.725 29.536 18.769 1.00 35.66 95 GLN A O 1
ATOM 816 N N . SER A 1 96 ? -11.096 27.371 18.278 1.00 34.28 96 SER A N 1
ATOM 817 C CA . SER A 1 96 ? -12.525 27.121 18.578 1.00 34.28 96 SER A CA 1
ATOM 818 C C . SER A 1 96 ? -13.186 26.119 17.617 1.00 34.28 96 SER A C 1
ATOM 820 O O . SER A 1 96 ? -13.083 26.211 16.401 1.00 34.28 96 SER A O 1
ATOM 822 N N . GLU A 1 97 ? -13.827 25.141 18.257 1.00 32.09 97 GLU A N 1
ATOM 823 C CA . GLU A 1 97 ? -15.098 24.450 17.991 1.00 32.09 97 GLU A CA 1
ATOM 824 C C . GLU A 1 97 ? -15.675 24.217 16.574 1.00 32.09 97 GLU A C 1
ATOM 826 O O . GLU A 1 97 ? -16.046 25.122 15.843 1.00 32.09 97 GLU A O 1
ATOM 831 N N . SER A 1 98 ? -15.907 22.918 16.320 1.00 32.94 98 SER A N 1
ATOM 832 C CA . SER A 1 98 ? -17.182 22.272 15.943 1.00 32.94 98 SER A CA 1
ATOM 833 C C . SER A 1 98 ? -18.039 22.862 14.813 1.00 32.94 98 SER A C 1
ATOM 835 O O . SER A 1 98 ? -18.719 23.859 15.007 1.00 32.94 98 SER A O 1
ATOM 837 N N . GLN A 1 99 ? -18.218 22.082 13.735 1.00 32.75 99 GLN A N 1
ATOM 838 C CA . GLN A 1 99 ? -19.562 21.688 13.281 1.00 32.75 99 GLN A CA 1
ATOM 839 C C . GLN A 1 99 ? -19.539 20.463 12.345 1.00 32.75 99 GLN A C 1
ATOM 841 O O . GLN A 1 99 ? -18.710 20.324 11.449 1.00 32.75 99 GLN A O 1
ATOM 846 N N . LYS A 1 100 ? -20.469 19.542 12.623 1.00 36.47 100 LYS A N 1
ATOM 847 C CA . LYS A 1 100 ? -20.863 18.377 11.819 1.00 36.47 100 LYS A CA 1
ATOM 848 C C . LYS A 1 100 ? -21.651 18.847 10.592 1.00 36.47 100 LYS A C 1
ATOM 850 O O . LYS A 1 100 ? -22.530 19.669 10.793 1.00 36.47 100 LYS A O 1
ATOM 855 N N . GLU A 1 101 ? -21.507 18.186 9.439 1.00 28.38 101 GLU A N 1
ATOM 856 C CA . GLU A 1 101 ? -22.673 17.658 8.705 1.00 28.38 101 GLU A CA 1
ATOM 857 C C . GLU A 1 101 ? -22.292 16.573 7.680 1.00 28.38 101 GLU A C 1
ATOM 859 O O . GLU A 1 101 ? -21.354 16.700 6.896 1.00 28.38 101 GLU A O 1
ATOM 864 N N . SER A 1 102 ? -23.045 15.473 7.729 1.00 40.50 102 SER A N 1
ATOM 865 C CA . SER A 1 102 ? -23.055 14.363 6.778 1.00 40.50 102 SER A CA 1
ATOM 866 C C . SER A 1 102 ? -23.675 14.779 5.450 1.00 40.50 102 SER A C 1
ATOM 868 O O . SER A 1 102 ? -24.835 15.169 5.438 1.00 40.50 102 SER A O 1
ATOM 870 N N . GLN A 1 103 ? -23.018 14.476 4.329 1.00 32.56 103 GLN A N 1
ATOM 871 C CA . GLN A 1 103 ? -23.724 14.102 3.100 1.00 32.56 103 GLN A CA 1
ATOM 872 C C . GLN A 1 103 ? -23.016 12.916 2.432 1.00 32.56 103 GLN A C 1
ATOM 874 O O . GLN A 1 103 ? -21.983 13.048 1.779 1.00 32.56 103 GLN A O 1
ATOM 879 N N . LYS A 1 104 ? -23.594 11.720 2.616 1.00 39.62 104 LYS A N 1
ATOM 880 C CA . LYS A 1 104 ? -23.306 10.532 1.804 1.00 39.62 104 LYS A CA 1
ATOM 881 C C . LYS A 1 104 ? -23.768 10.816 0.373 1.00 39.62 104 LYS A C 1
ATOM 883 O O . LYS A 1 104 ? -24.968 10.851 0.121 1.00 39.62 104 LYS A O 1
ATOM 888 N N . ARG A 1 105 ? -22.831 10.964 -0.564 1.00 30.00 105 ARG A N 1
ATOM 889 C CA . ARG A 1 105 ? -23.111 10.813 -1.998 1.00 30.00 105 ARG A CA 1
ATOM 890 C C . ARG A 1 105 ? -22.829 9.354 -2.398 1.00 30.00 105 ARG A C 1
ATOM 892 O O . ARG A 1 105 ? -21.835 8.806 -1.916 1.00 30.00 105 ARG A O 1
ATOM 899 N N . PRO A 1 106 ? -23.660 8.705 -3.234 1.00 39.28 106 PRO A N 1
ATOM 900 C CA . PRO A 1 106 ? -23.390 7.344 -3.683 1.00 39.28 106 PRO A CA 1
ATOM 901 C C . PRO A 1 106 ? -22.114 7.331 -4.534 1.00 39.28 106 PRO A C 1
ATOM 903 O O . PRO A 1 106 ? -21.996 8.091 -5.495 1.00 39.28 106 PRO A O 1
ATOM 906 N N . LEU A 1 107 ? -21.150 6.489 -4.162 1.00 36.56 107 LEU A N 1
ATOM 907 C CA . LEU A 1 107 ? -19.989 6.175 -4.98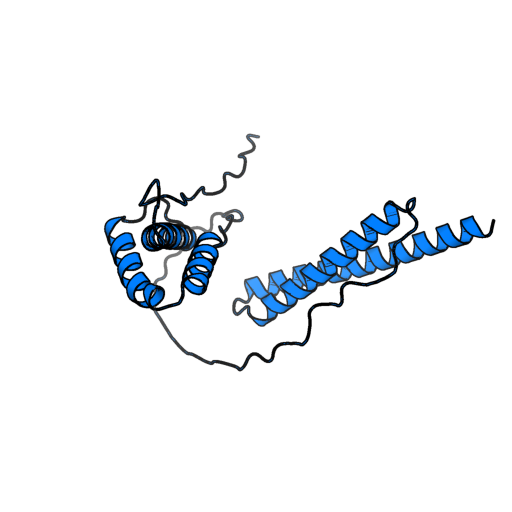9 1.00 36.56 107 LEU A CA 1
ATOM 908 C C . LEU A 1 107 ? -20.455 5.213 -6.081 1.00 36.56 107 LEU A C 1
ATOM 910 O O . LEU A 1 107 ? -20.719 4.049 -5.800 1.00 36.56 107 LEU A O 1
ATOM 914 N N . ILE A 1 108 ? -20.563 5.706 -7.311 1.00 38.81 108 ILE A N 1
ATOM 915 C CA . ILE A 1 108 ? -20.590 4.851 -8.498 1.00 38.81 108 ILE A CA 1
ATOM 916 C C . ILE A 1 108 ? -19.136 4.391 -8.712 1.00 38.81 108 ILE A C 1
ATOM 918 O O . ILE A 1 108 ? -18.262 5.255 -8.862 1.00 38.81 108 ILE A O 1
ATOM 922 N N . PRO A 1 109 ? -18.822 3.083 -8.668 1.00 38.22 109 PRO A N 1
ATOM 923 C CA . PRO A 1 109 ? -17.508 2.588 -9.058 1.00 38.22 109 PRO A CA 1
ATOM 924 C C . PRO A 1 109 ? -17.301 2.873 -10.547 1.00 38.22 109 PRO A C 1
ATOM 926 O O . PRO A 1 109 ? -18.142 2.509 -11.364 1.00 38.22 109 PRO A O 1
ATOM 929 N N . LEU A 1 110 ? -16.202 3.543 -10.902 1.00 43.25 110 LEU A N 1
ATOM 930 C CA . LEU A 1 110 ? -15.754 3.547 -12.291 1.00 43.25 110 LEU A CA 1
ATOM 931 C C . LEU A 1 110 ? -15.240 2.136 -12.584 1.00 43.25 110 LEU A C 1
ATOM 933 O O . LEU A 1 110 ? -14.391 1.633 -11.845 1.00 43.25 110 LEU A O 1
ATOM 937 N N . GLU A 1 111 ? -15.832 1.507 -13.595 1.00 49.78 111 GLU A N 1
ATOM 938 C CA . GLU A 1 111 ? -15.523 0.154 -14.037 1.00 49.78 111 GLU A CA 1
ATOM 939 C C . GLU A 1 111 ? -14.035 -0.024 -14.346 1.00 49.78 111 GLU A C 1
ATOM 941 O O . GLU A 1 111 ? -13.440 0.768 -15.070 1.00 49.78 111 GLU A O 1
ATOM 946 N N . ASN A 1 112 ? -13.523 -1.126 -13.797 1.00 50.94 112 ASN A N 1
ATOM 947 C CA . ASN A 1 112 ? -12.318 -1.883 -14.119 1.00 50.94 112 ASN A CA 1
ATOM 948 C C . ASN A 1 112 ? -10.952 -1.155 -14.087 1.00 50.94 112 ASN A C 1
ATOM 950 O O . ASN A 1 112 ? -10.761 -0.108 -14.705 1.00 50.94 112 ASN A O 1
ATOM 954 N N . PRO A 1 113 ? -9.948 -1.732 -13.389 1.00 52.44 113 PRO A N 1
ATOM 955 C CA . PRO A 1 113 ? -8.567 -1.274 -13.502 1.00 52.44 113 PRO A CA 1
ATOM 956 C C . PRO A 1 113 ? -8.083 -1.371 -14.962 1.00 52.44 113 PRO A C 1
ATOM 958 O O . PRO A 1 113 ? -8.625 -2.176 -15.722 1.00 52.44 113 PRO A O 1
ATOM 961 N N . PRO A 1 114 ? -7.068 -0.577 -15.364 1.00 51.97 114 PRO A N 1
ATOM 962 C CA . PRO A 1 114 ? -6.539 -0.624 -16.723 1.00 51.97 114 PRO A CA 1
ATOM 963 C C . PRO A 1 114 ? -6.158 -2.064 -17.078 1.00 51.97 114 PRO A C 1
ATOM 965 O O . PRO A 1 114 ? -5.391 -2.680 -16.332 1.00 51.97 114 PRO A O 1
ATOM 968 N N . GLU A 1 115 ? -6.686 -2.592 -18.188 1.00 48.47 115 GLU A N 1
ATOM 969 C CA . GLU A 1 115 ? -6.273 -3.900 -18.697 1.00 48.47 115 GLU A CA 1
ATOM 970 C C . GLU A 1 115 ? -4.748 -3.922 -18.822 1.00 48.47 115 GLU A C 1
ATOM 972 O O . GLU A 1 115 ? -4.119 -3.102 -19.500 1.00 48.47 115 GLU A O 1
ATOM 977 N N . LEU A 1 116 ? -4.156 -4.852 -18.080 1.00 45.59 116 LEU A N 1
ATOM 978 C CA . LEU A 1 116 ? -2.745 -5.177 -18.117 1.00 45.59 116 LEU A CA 1
ATOM 979 C C . LEU A 1 116 ? -2.508 -5.747 -19.516 1.00 45.59 116 LEU A C 1
ATOM 981 O O . LEU A 1 116 ? -3.108 -6.759 -19.851 1.00 45.59 116 LEU A O 1
ATOM 985 N N . PHE A 1 117 ? -1.733 -5.058 -20.358 1.00 45.69 117 PHE A N 1
ATOM 986 C CA . PHE A 1 117 ? -1.518 -5.481 -21.743 1.00 45.69 117 PHE A CA 1
ATOM 987 C C . PHE A 1 117 ? -1.046 -6.938 -21.803 1.00 45.69 117 PHE A C 1
ATOM 989 O O . PHE A 1 117 ? 0.136 -7.224 -21.598 1.00 45.69 117 PHE A O 1
ATOM 996 N N . ASP A 1 118 ? -1.957 -7.835 -22.157 1.00 43.88 118 ASP A N 1
ATOM 997 C CA . ASP A 1 118 ? -1.617 -9.166 -22.609 1.00 43.88 118 ASP A CA 1
ATOM 998 C C . ASP A 1 118 ? -1.099 -9.055 -24.051 1.00 43.88 118 ASP A C 1
ATOM 1000 O O . ASP A 1 118 ? -1.753 -8.525 -24.949 1.00 43.88 118 ASP A O 1
ATOM 1004 N N . ASN A 1 119 ? 0.098 -9.603 -24.267 1.00 43.06 119 ASN A N 1
ATOM 1005 C CA . ASN A 1 119 ? 0.627 -10.028 -25.569 1.00 43.06 119 ASN A CA 1
ATOM 1006 C C . ASN A 1 119 ? 1.336 -9.018 -26.483 1.00 43.06 119 ASN A C 1
ATOM 1008 O O . ASN A 1 119 ? 1.152 -9.069 -27.696 1.00 43.06 119 ASN A O 1
ATOM 1012 N N . ILE A 1 120 ? 2.293 -8.229 -25.980 1.00 48.03 120 ILE A N 1
ATOM 1013 C CA . ILE A 1 120 ? 3.460 -7.880 -26.820 1.00 48.03 120 ILE A CA 1
ATOM 1014 C C . ILE A 1 120 ? 4.740 -7.983 -25.990 1.00 48.03 120 ILE A C 1
ATOM 1016 O O . ILE A 1 120 ? 5.291 -6.981 -25.530 1.00 48.03 120 ILE A O 1
ATOM 1020 N N . GLN A 1 121 ? 5.223 -9.213 -25.798 1.00 48.12 121 GLN A N 1
ATOM 1021 C CA . GLN A 1 121 ? 6.563 -9.426 -25.263 1.00 48.12 121 GLN A CA 1
ATOM 1022 C C . GLN A 1 121 ? 7.588 -8.923 -26.294 1.00 48.12 121 GLN A C 1
ATOM 1024 O O . GLN A 1 121 ? 7.622 -9.429 -27.419 1.00 48.12 121 GLN A O 1
ATOM 1029 N N . PRO A 1 122 ? 8.432 -7.934 -25.958 1.00 52.22 122 PRO A N 1
ATOM 1030 C CA . PRO A 1 122 ? 9.557 -7.594 -26.812 1.00 52.22 122 PRO A CA 1
ATOM 1031 C C . PRO A 1 122 ? 10.532 -8.785 -26.865 1.00 52.22 122 PRO A C 1
ATOM 1033 O O . PRO A 1 122 ? 10.671 -9.517 -25.883 1.00 52.22 122 PRO A O 1
ATOM 1036 N N . SER A 1 123 ? 11.198 -8.971 -28.013 1.00 55.16 123 SER A N 1
ATOM 1037 C CA . SER A 1 123 ? 12.262 -9.974 -28.212 1.00 55.16 123 SER A CA 1
ATOM 1038 C C . SER A 1 123 ? 13.229 -9.999 -27.018 1.00 55.16 123 SER A C 1
ATOM 1040 O O . SER A 1 123 ? 13.520 -8.945 -26.447 1.00 55.16 123 SER A O 1
ATOM 1042 N N . SER A 1 124 ? 13.747 -11.178 -26.646 1.00 53.44 124 SER A N 1
ATOM 1043 C CA . SER A 1 124 ? 14.591 -11.397 -25.453 1.00 53.44 124 SER A CA 1
ATOM 1044 C C . SER A 1 124 ? 15.780 -10.434 -25.328 1.00 53.44 124 SER A C 1
ATOM 1046 O O . SER A 1 124 ? 16.268 -10.206 -24.225 1.00 53.44 124 SER A O 1
ATOM 1048 N N . ASN A 1 125 ? 16.212 -9.827 -26.439 1.00 56.12 125 ASN A N 1
ATOM 1049 C CA . ASN A 1 125 ? 17.357 -8.918 -26.508 1.00 56.12 125 ASN A CA 1
ATOM 1050 C C . ASN A 1 125 ? 16.977 -7.424 -26.384 1.00 56.12 125 ASN A C 1
ATOM 1052 O O . ASN A 1 125 ? 17.849 -6.556 -26.380 1.00 56.12 125 ASN A O 1
ATOM 1056 N N . ALA A 1 126 ? 15.690 -7.085 -26.262 1.00 68.25 126 ALA A N 1
ATOM 1057 C CA . ALA A 1 126 ? 15.185 -5.710 -26.248 1.00 68.25 126 ALA A CA 1
ATOM 1058 C C . ALA A 1 126 ? 14.977 -5.160 -24.821 1.00 68.25 126 ALA A C 1
ATOM 1060 O O . ALA A 1 126 ? 13.934 -4.591 -24.485 1.00 68.25 126 ALA A O 1
ATOM 1061 N N . THR A 1 127 ? 16.007 -5.279 -23.979 1.00 79.75 127 THR A N 1
ATOM 1062 C CA . THR A 1 127 ? 16.015 -4.844 -22.568 1.00 79.75 127 THR A CA 1
ATOM 1063 C C . THR A 1 127 ? 15.561 -3.394 -22.378 1.00 79.75 127 THR A C 1
ATOM 1065 O O . THR A 1 127 ? 14.851 -3.086 -21.422 1.00 79.75 127 THR A O 1
ATOM 1068 N N . ALA A 1 128 ? 15.927 -2.493 -23.296 1.00 80.06 128 ALA A N 1
ATOM 1069 C CA . ALA A 1 128 ? 15.501 -1.095 -23.248 1.00 80.06 128 ALA A CA 1
ATOM 1070 C C . ALA A 1 128 ? 13.986 -0.933 -23.467 1.00 80.06 128 ALA A C 1
ATOM 1072 O O . ALA A 1 128 ? 13.359 -0.143 -22.773 1.00 80.06 128 ALA A O 1
ATOM 1073 N N . GLN A 1 129 ? 13.383 -1.707 -24.377 1.00 82.88 129 GLN A N 1
ATOM 1074 C CA . GLN A 1 129 ? 11.937 -1.660 -24.622 1.00 82.88 129 GLN A CA 1
ATOM 1075 C C . GLN A 1 129 ? 11.156 -2.231 -23.436 1.00 82.88 129 GLN A C 1
ATOM 1077 O O . GLN A 1 129 ? 10.151 -1.650 -23.041 1.00 82.88 129 GLN A O 1
ATOM 1082 N N . LYS A 1 130 ? 11.649 -3.322 -22.829 1.00 86.25 130 LYS A N 1
ATOM 1083 C CA . LYS A 1 130 ? 11.040 -3.909 -21.627 1.00 86.25 130 LYS A CA 1
ATOM 1084 C C . LYS A 1 130 ? 11.029 -2.920 -20.460 1.00 86.25 130 LYS A C 1
ATOM 1086 O O . LYS A 1 130 ? 9.978 -2.680 -19.888 1.00 86.25 130 LYS A O 1
ATOM 1091 N N . LYS A 1 131 ? 12.165 -2.265 -20.184 1.00 87.69 131 LYS A N 1
ATOM 1092 C CA . LYS A 1 131 ? 12.247 -1.229 -19.140 1.00 87.69 131 LYS A CA 1
ATOM 1093 C C . LYS A 1 131 ? 11.248 -0.091 -19.363 1.00 87.69 131 LYS A C 1
ATOM 1095 O O . LYS A 1 131 ? 10.643 0.373 -18.407 1.00 87.69 131 LYS A O 1
ATOM 1100 N N . LEU A 1 132 ? 11.073 0.357 -20.608 1.00 85.31 132 LEU A N 1
ATOM 1101 C CA . LEU A 1 132 ? 10.103 1.408 -20.925 1.00 85.31 132 LEU A CA 1
ATOM 1102 C C . LEU A 1 132 ? 8.657 0.946 -20.742 1.00 85.31 132 LEU A C 1
ATOM 1104 O O . LEU A 1 132 ? 7.852 1.704 -20.216 1.00 85.31 132 LEU A O 1
ATOM 1108 N N . LEU A 1 133 ? 8.337 -0.290 -21.131 1.00 86.62 133 LEU A N 1
ATOM 1109 C CA . LEU A 1 133 ? 7.020 -0.878 -20.886 1.00 86.62 133 LEU A CA 1
ATOM 1110 C C . LEU A 1 133 ? 6.720 -0.980 -19.387 1.00 86.62 133 LEU A C 1
ATOM 1112 O O . LEU A 1 133 ? 5.635 -0.585 -18.972 1.00 86.62 133 LEU A O 1
ATOM 1116 N N . ASP A 1 134 ? 7.687 -1.421 -18.579 1.00 87.69 134 ASP A N 1
ATOM 1117 C CA . ASP A 1 134 ? 7.539 -1.495 -17.121 1.00 87.69 134 ASP A CA 1
ATOM 1118 C C . ASP A 1 134 ? 7.286 -0.101 -16.513 1.00 87.69 134 ASP A C 1
ATOM 1120 O O . ASP A 1 134 ? 6.426 0.051 -15.645 1.00 87.69 134 ASP A O 1
ATOM 1124 N N . ILE A 1 135 ? 7.994 0.932 -16.995 1.00 87.06 135 ILE A N 1
ATOM 1125 C CA . ILE A 1 135 ? 7.793 2.326 -16.563 1.00 87.06 135 ILE A CA 1
ATOM 1126 C C . ILE A 1 135 ? 6.392 2.812 -16.941 1.00 87.06 135 ILE A C 1
ATOM 1128 O O . ILE A 1 135 ? 5.673 3.297 -16.073 1.00 87.06 135 ILE A O 1
ATOM 1132 N N . ILE A 1 136 ? 5.981 2.644 -18.202 1.00 85.31 136 ILE A N 1
ATOM 1133 C CA . ILE A 1 136 ? 4.651 3.053 -18.679 1.00 85.31 136 ILE A CA 1
ATOM 1134 C C . ILE A 1 136 ? 3.560 2.356 -17.865 1.00 85.31 136 ILE A C 1
ATOM 1136 O O . ILE A 1 136 ? 2.608 3.004 -17.432 1.00 85.31 136 ILE A O 1
ATOM 1140 N N . GLN A 1 137 ? 3.705 1.051 -17.631 1.00 86.25 137 GLN A N 1
ATOM 1141 C CA . GLN A 1 137 ? 2.717 0.275 -16.896 1.00 86.25 137 GLN A CA 1
ATOM 1142 C C . GLN A 1 137 ? 2.605 0.746 -15.452 1.00 86.25 137 GLN A C 1
ATOM 1144 O O . GLN A 1 137 ? 1.502 1.003 -14.972 1.00 86.25 137 GLN A O 1
ATOM 1149 N N . LYS A 1 138 ? 3.741 0.922 -14.773 1.00 88.56 138 LYS A N 1
ATOM 1150 C CA . LYS A 1 138 ? 3.757 1.456 -13.415 1.00 88.56 138 LYS A CA 1
ATOM 1151 C C . LYS A 1 138 ? 3.115 2.843 -13.358 1.00 88.56 138 LYS A C 1
ATOM 1153 O O . LYS A 1 138 ? 2.254 3.075 -12.519 1.00 88.56 138 LYS A O 1
ATOM 1158 N N . SER A 1 139 ? 3.464 3.737 -14.283 1.00 87.12 139 SER A N 1
ATOM 1159 C CA . SER A 1 139 ? 2.885 5.081 -14.332 1.00 87.12 139 SER A CA 1
ATOM 1160 C C . SER A 1 139 ? 1.375 5.067 -14.582 1.00 87.12 139 SER A C 1
ATOM 1162 O O . SER A 1 139 ? 0.675 5.895 -14.008 1.00 87.12 139 SER A O 1
ATOM 1164 N N . LYS A 1 140 ? 0.848 4.128 -15.382 1.00 87.31 140 LYS A N 1
ATOM 1165 C CA . LYS A 1 140 ? -0.603 3.953 -15.590 1.00 87.31 140 LYS A CA 1
ATOM 1166 C C . LYS A 1 140 ? -1.317 3.463 -14.327 1.00 87.31 140 LYS A C 1
ATOM 1168 O O . LYS A 1 140 ? -2.405 3.952 -14.026 1.00 87.31 140 LYS A O 1
ATOM 1173 N N . VAL A 1 141 ? -0.702 2.546 -13.577 1.00 89.25 141 VAL A N 1
ATOM 1174 C CA . VAL A 1 141 ? -1.225 2.083 -12.279 1.00 89.25 141 VAL A CA 1
ATOM 1175 C C . VAL A 1 141 ? -1.249 3.233 -11.271 1.00 89.25 141 VAL A C 1
ATOM 1177 O O . VAL A 1 141 ? -2.307 3.535 -10.720 1.00 89.25 141 VAL A O 1
ATOM 1180 N N . ASP A 1 142 ? -0.130 3.942 -11.109 1.00 87.50 142 ASP A N 1
ATOM 1181 C CA . ASP A 1 142 ? -0.030 5.086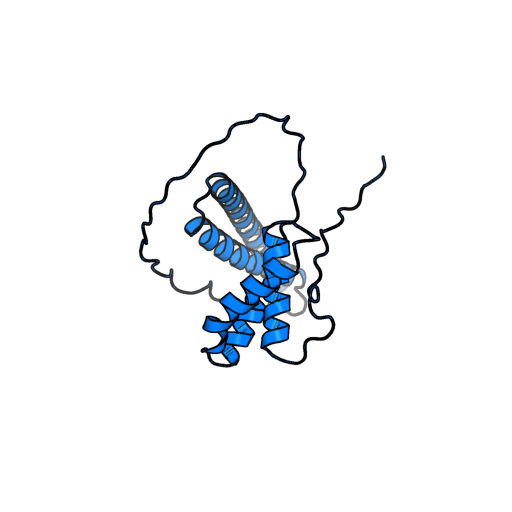 -10.195 1.00 87.50 142 ASP A CA 1
ATOM 1182 C C . ASP A 1 142 ? -1.043 6.189 -10.579 1.00 87.50 142 ASP A C 1
ATOM 1184 O O . ASP A 1 142 ? -1.700 6.778 -9.719 1.00 87.50 142 ASP A O 1
ATOM 1188 N N . LEU A 1 143 ? -1.232 6.446 -11.881 1.00 90.56 143 LEU A N 1
ATOM 1189 C CA . LEU A 1 143 ? -2.201 7.421 -12.393 1.00 90.56 143 LEU A CA 1
ATOM 1190 C C . LEU A 1 143 ? -3.639 7.050 -12.003 1.00 90.56 143 LEU A C 1
ATOM 1192 O O . LEU A 1 143 ? -4.410 7.918 -11.587 1.00 90.56 143 LEU A O 1
ATOM 1196 N N . TYR A 1 144 ? -4.003 5.772 -12.116 1.00 86.81 144 TYR A N 1
ATOM 1197 C CA . TYR A 1 144 ? -5.311 5.273 -11.694 1.00 86.81 144 TYR A CA 1
ATOM 1198 C C . TYR A 1 144 ? -5.525 5.452 -10.182 1.00 86.81 144 TYR A C 1
ATOM 1200 O O . TYR A 1 144 ? -6.580 5.932 -9.751 1.00 86.81 144 TYR A O 1
ATOM 1208 N N . GLU A 1 145 ? -4.516 5.139 -9.365 1.00 90.31 145 GLU A N 1
ATOM 1209 C CA . GLU A 1 145 ? -4.578 5.328 -7.913 1.00 90.31 145 GLU A CA 1
ATOM 1210 C C . GLU A 1 145 ? -4.758 6.802 -7.531 1.00 90.31 145 GLU A C 1
ATOM 1212 O O . GLU A 1 145 ? -5.669 7.132 -6.765 1.00 90.31 145 GLU A O 1
ATOM 1217 N N . TYR A 1 146 ? -3.966 7.714 -8.104 1.00 90.62 146 TYR A N 1
ATOM 1218 C CA . TYR A 1 146 ? -4.086 9.144 -7.807 1.00 90.62 146 TYR A CA 1
ATOM 1219 C C . TYR A 1 146 ? -5.429 9.734 -8.240 1.00 90.62 146 TYR A C 1
ATOM 1221 O O . TYR A 1 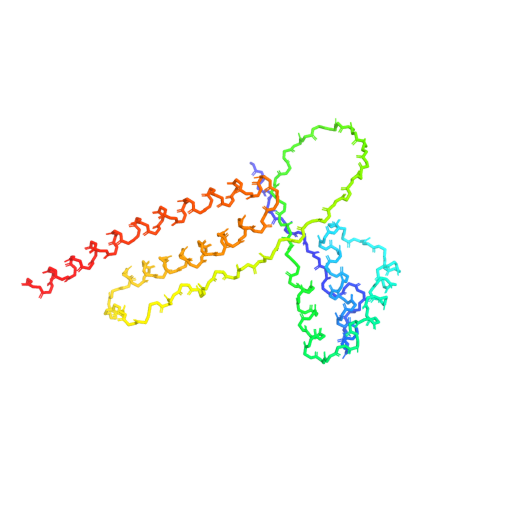146 ? -5.979 10.571 -7.522 1.00 90.62 146 TYR A O 1
ATOM 1229 N N . ASN A 1 147 ? -6.001 9.280 -9.358 1.00 90.62 147 ASN A N 1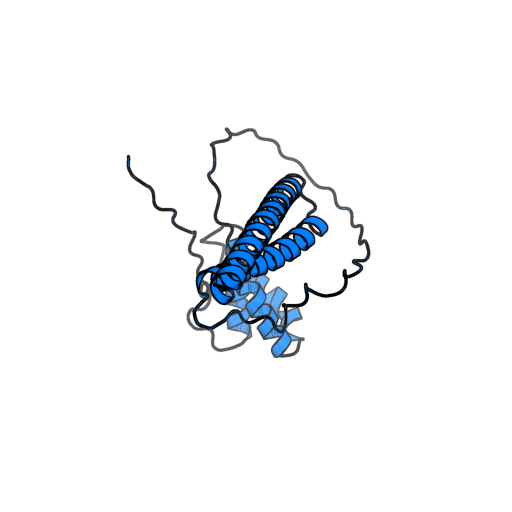
ATOM 1230 C CA . ASN A 1 147 ? -7.344 9.691 -9.775 1.00 90.62 147 ASN A CA 1
ATOM 1231 C C . ASN A 1 147 ? -8.420 9.233 -8.775 1.00 90.62 147 ASN A C 1
ATOM 1233 O O . ASN A 1 147 ? -9.313 10.006 -8.412 1.00 90.62 147 ASN A O 1
ATOM 1237 N N . ASN A 1 148 ? -8.309 8.007 -8.258 1.00 89.38 148 ASN A N 1
ATOM 1238 C CA . ASN A 1 148 ? -9.200 7.515 -7.207 1.00 89.38 148 ASN A CA 1
ATOM 1239 C C . ASN A 1 148 ? -9.052 8.314 -5.904 1.00 89.38 148 ASN A C 1
ATOM 1241 O O . ASN A 1 148 ? -10.058 8.702 -5.301 1.00 89.38 148 ASN A O 1
ATOM 1245 N N . LEU A 1 149 ? -7.816 8.612 -5.493 1.00 90.38 149 LEU A N 1
ATOM 1246 C CA . LEU A 1 149 ? -7.543 9.434 -4.315 1.00 90.38 149 LEU A CA 1
ATOM 1247 C C . LEU A 1 149 ? -8.115 10.845 -4.476 1.00 90.38 149 LEU A C 1
ATOM 1249 O O . LEU A 1 149 ? -8.821 11.312 -3.581 1.00 90.38 149 LEU A O 1
ATOM 1253 N N . LEU A 1 150 ? -7.917 11.484 -5.631 1.00 92.00 150 LEU A N 1
ATOM 1254 C CA . LEU A 1 150 ? -8.458 12.809 -5.945 1.00 92.00 150 LEU A CA 1
ATOM 1255 C C . LEU A 1 150 ? -9.989 12.860 -5.838 1.00 92.00 150 LEU A C 1
ATOM 1257 O O . LEU A 1 150 ? -10.535 13.850 -5.344 1.00 92.00 150 LEU A O 1
ATOM 1261 N N . ARG A 1 151 ? -10.690 11.793 -6.247 1.00 88.38 151 ARG A N 1
ATOM 1262 C CA . ARG A 1 151 ? -12.153 11.685 -6.108 1.00 88.38 151 ARG A CA 1
ATOM 1263 C C . ARG A 1 151 ? -12.599 11.654 -4.645 1.00 88.38 151 ARG A C 1
ATOM 1265 O O . ARG A 1 151 ? -13.639 12.215 -4.317 1.00 88.38 151 ARG A O 1
ATOM 1272 N N . THR A 1 152 ? -11.835 10.993 -3.779 1.00 87.31 152 THR A N 1
ATOM 1273 C CA . THR A 1 152 ? -12.175 10.831 -2.351 1.00 87.31 152 THR A CA 1
ATOM 1274 C C . THR A 1 152 ? -11.650 11.953 -1.455 1.00 87.31 152 THR A C 1
ATOM 1276 O O . THR A 1 152 ? -12.066 12.074 -0.304 1.00 87.31 152 THR A O 1
ATOM 1279 N N . ALA A 1 153 ? -10.738 12.782 -1.962 1.00 87.00 153 ALA A N 1
ATOM 1280 C CA . ALA A 1 153 ? -10.084 13.821 -1.185 1.00 87.00 153 ALA A CA 1
ATOM 1281 C C . ALA A 1 153 ? -10.989 15.040 -0.961 1.00 87.00 153 ALA A C 1
ATOM 1283 O O . ALA A 1 153 ? -11.368 15.730 -1.912 1.00 87.00 153 ALA A O 1
ATOM 1284 N N . SER A 1 154 ? -11.244 15.353 0.312 1.00 86.94 154 SER A N 1
ATOM 1285 C CA . SER A 1 154 ? -11.969 16.564 0.731 1.00 86.94 154 SER A CA 1
ATOM 1286 C C . SER A 1 154 ? -11.058 17.771 0.981 1.00 86.94 154 SER A C 1
ATOM 1288 O O . SER A 1 154 ? -11.514 18.907 0.928 1.00 86.94 154 SER A O 1
ATOM 1290 N N . SER A 1 155 ? -9.768 17.554 1.263 1.00 95.06 155 SER A N 1
ATOM 1291 C CA . SER A 1 155 ? -8.809 18.637 1.527 1.00 95.06 155 SER A CA 1
ATOM 1292 C C . SER A 1 155 ? -8.317 19.271 0.226 1.00 95.06 155 SER A C 1
ATOM 1294 O O . SER A 1 155 ? -7.800 18.568 -0.639 1.00 95.06 155 SER A O 1
ATOM 1296 N N . HIS A 1 156 ? -8.421 20.598 0.110 1.00 91.19 156 HIS A N 1
ATOM 1297 C CA . HIS A 1 156 ? -7.937 21.351 -1.052 1.00 91.19 156 HIS A CA 1
ATOM 1298 C C . HIS A 1 156 ? -6.438 21.139 -1.315 1.00 91.19 156 HIS A C 1
ATOM 1300 O O . HIS A 1 156 ? -6.041 20.907 -2.452 1.00 91.19 156 HIS A O 1
ATOM 1306 N N . GLU A 1 157 ? -5.619 21.150 -0.263 1.00 93.25 157 GLU A N 1
ATOM 1307 C CA . GLU A 1 157 ? -4.170 20.948 -0.362 1.00 93.25 157 GLU A CA 1
ATOM 1308 C C . GLU A 1 157 ? -3.834 19.576 -0.967 1.00 93.25 157 GLU A C 1
ATOM 1310 O O . GLU A 1 157 ? -3.090 19.476 -1.941 1.00 93.25 157 GLU A O 1
ATOM 1315 N N . LEU A 1 158 ? -4.469 18.511 -0.461 1.00 90.38 158 LEU A N 1
ATOM 1316 C CA . LEU A 1 158 ? -4.283 17.160 -1.000 1.00 90.38 158 LEU A CA 1
ATOM 1317 C C . LEU A 1 158 ? -4.758 17.054 -2.451 1.00 90.38 158 LEU A C 1
ATOM 1319 O O . LEU A 1 158 ? -4.090 16.430 -3.270 1.00 90.38 158 LEU A O 1
ATOM 1323 N N . ARG A 1 159 ? -5.884 17.693 -2.792 1.00 93.88 159 ARG A N 1
ATOM 1324 C CA . ARG A 1 159 ? -6.392 17.723 -4.171 1.00 93.88 159 ARG A CA 1
ATOM 1325 C C . ARG A 1 159 ? -5.387 18.379 -5.118 1.00 93.88 159 ARG A C 1
ATOM 1327 O O . ARG A 1 159 ? -5.099 17.804 -6.164 1.00 93.88 159 ARG A O 1
ATOM 1334 N N . SER A 1 160 ? -4.815 19.521 -4.739 1.00 92.06 160 SER A N 1
ATOM 1335 C CA . SER A 1 160 ? -3.787 20.216 -5.526 1.00 92.06 160 SER A CA 1
ATOM 1336 C C . SER A 1 160 ? -2.536 19.360 -5.728 1.00 92.06 160 SER A C 1
ATOM 1338 O O . SER A 1 160 ? -2.012 19.278 -6.842 1.00 92.06 160 SER A O 1
ATOM 1340 N N . GLN A 1 161 ? -2.086 18.656 -4.684 1.00 95.25 161 GLN A N 1
ATOM 1341 C CA . GLN A 1 161 ? -0.957 17.729 -4.793 1.00 95.25 161 GLN A CA 1
ATOM 1342 C C . GLN A 1 161 ? -1.262 16.557 -5.731 1.00 95.25 161 GLN A C 1
ATOM 1344 O O . GLN A 1 161 ? -0.441 16.240 -6.591 1.00 95.25 161 GLN A O 1
ATOM 1349 N N . PHE A 1 162 ? -2.446 15.948 -5.627 1.00 95.12 162 PHE A N 1
ATOM 1350 C CA . PHE A 1 162 ? -2.840 14.849 -6.510 1.00 95.12 162 PHE A CA 1
ATOM 1351 C C . PHE A 1 162 ? -2.958 15.292 -7.967 1.00 95.12 162 PHE A C 1
ATOM 1353 O O . PHE A 1 162 ? -2.444 14.598 -8.836 1.00 95.12 162 PHE A O 1
ATOM 1360 N N . VAL A 1 163 ? -3.533 16.466 -8.243 1.00 95.06 163 VAL A N 1
ATOM 1361 C CA . VAL A 1 163 ? -3.578 17.033 -9.604 1.00 95.06 163 VAL A CA 1
ATOM 1362 C C . VAL A 1 163 ? -2.167 17.240 -10.165 1.00 95.06 163 VAL A C 1
ATOM 1364 O O . VAL A 1 163 ? -1.902 16.892 -11.314 1.00 95.06 163 VAL A O 1
ATOM 1367 N N . SER A 1 164 ? -1.238 17.753 -9.353 1.00 95.31 164 SER A N 1
ATOM 1368 C CA . SER A 1 164 ? 0.164 17.917 -9.758 1.00 95.31 164 SER A CA 1
ATOM 1369 C C . SER A 1 164 ? 0.837 16.576 -10.081 1.00 95.31 164 SER A C 1
ATOM 1371 O O . SER A 1 164 ? 1.514 16.454 -11.102 1.00 95.31 164 SER A O 1
ATOM 1373 N N . SER A 1 165 ? 0.621 15.548 -9.253 1.00 95.19 165 SER A N 1
ATOM 1374 C CA . SER A 1 165 ? 1.146 14.195 -9.488 1.00 95.19 165 SER A CA 1
ATOM 1375 C C . SER A 1 165 ? 0.546 13.538 -10.733 1.00 95.19 165 SER A C 1
ATOM 1377 O O . SER A 1 165 ? 1.291 12.973 -11.528 1.00 95.19 165 SER A O 1
ATOM 1379 N N . ILE A 1 166 ? -0.769 13.665 -10.939 1.00 94.94 166 ILE A N 1
ATOM 1380 C CA . ILE A 1 166 ? -1.478 13.181 -12.134 1.00 94.94 166 ILE A CA 1
ATOM 1381 C C . ILE A 1 166 ? -0.853 13.784 -13.392 1.00 94.94 166 ILE A C 1
ATOM 1383 O O . ILE A 1 166 ? -0.422 13.040 -14.269 1.00 94.94 166 ILE A O 1
ATOM 1387 N N . LYS A 1 167 ? -0.687 15.111 -13.433 1.00 96.44 167 LYS A N 1
ATOM 1388 C CA . LYS A 1 167 ? -0.102 15.802 -14.590 1.00 96.44 167 LYS A CA 1
ATOM 1389 C C . LYS A 1 167 ? 1.314 15.307 -14.917 1.00 96.44 167 LYS A C 1
ATOM 1391 O O . LYS A 1 167 ? 1.649 15.109 -16.081 1.00 96.44 167 LYS A O 1
ATOM 1396 N N . LYS A 1 168 ? 2.148 15.078 -13.896 1.00 96.00 168 LYS A N 1
ATOM 1397 C CA . LYS A 1 168 ? 3.510 14.535 -14.076 1.00 96.00 168 LYS A CA 1
ATOM 1398 C C . LYS A 1 168 ? 3.501 13.107 -14.625 1.00 96.00 168 LYS A C 1
ATOM 1400 O O . LYS A 1 168 ? 4.352 12.757 -15.443 1.00 96.00 168 LYS A O 1
ATOM 1405 N N . LEU A 1 169 ? 2.570 12.274 -14.163 1.00 93.38 169 LEU A N 1
ATOM 1406 C CA . LEU A 1 169 ? 2.423 10.898 -14.637 1.00 93.38 169 LEU A CA 1
ATOM 1407 C C . LEU A 1 169 ? 1.928 10.852 -16.085 1.00 93.38 169 LEU A C 1
ATOM 1409 O O . LEU A 1 169 ? 2.482 10.093 -16.875 1.00 93.38 169 LEU A O 1
ATOM 1413 N N . GLU A 1 170 ? 0.962 11.696 -16.453 1.00 92.69 170 GLU A N 1
ATOM 1414 C CA . GLU A 1 170 ? 0.502 11.847 -17.841 1.00 92.69 170 GLU A CA 1
ATOM 1415 C C . GLU A 1 170 ? 1.651 12.251 -18.774 1.00 92.69 170 GLU A C 1
ATOM 1417 O O . GLU A 1 170 ? 1.848 11.640 -19.825 1.00 92.69 170 GLU A O 1
ATOM 1422 N N . GLU A 1 171 ? 2.465 13.226 -18.358 1.00 94.25 171 GLU A N 1
ATOM 1423 C CA . GLU A 1 171 ? 3.648 13.651 -19.109 1.00 94.25 171 GLU A CA 1
ATOM 1424 C C . GLU A 1 171 ? 4.680 12.518 -19.242 1.00 94.25 171 GLU A C 1
ATOM 1426 O O . GLU A 1 171 ? 5.203 12.276 -20.331 1.00 94.25 171 GLU A O 1
ATOM 1431 N N . THR A 1 172 ? 4.927 11.767 -18.164 1.00 91.06 172 THR A N 1
ATOM 1432 C CA . THR A 1 172 ? 5.847 10.617 -18.175 1.00 91.06 172 THR A CA 1
ATOM 1433 C C . THR A 1 172 ? 5.375 9.537 -19.149 1.00 91.06 172 THR A C 1
ATOM 1435 O O . THR A 1 172 ? 6.163 9.062 -19.966 1.00 91.06 172 THR A O 1
ATOM 1438 N N . ILE A 1 173 ? 4.089 9.178 -19.114 1.00 91.81 173 ILE A N 1
ATOM 1439 C CA . ILE A 1 173 ? 3.507 8.184 -20.026 1.00 91.81 173 ILE A CA 1
ATOM 1440 C C . ILE A 1 173 ? 3.686 8.638 -21.477 1.00 91.81 173 ILE A C 1
ATOM 1442 O O . ILE A 1 173 ? 4.192 7.870 -22.294 1.00 91.81 173 ILE A O 1
ATOM 1446 N N . LEU A 1 174 ? 3.352 9.894 -21.787 1.00 93.69 174 LEU A N 1
ATOM 1447 C CA . LEU A 1 174 ? 3.476 10.442 -23.138 1.00 93.69 174 LEU A CA 1
ATOM 1448 C C . LEU A 1 174 ? 4.925 10.407 -23.652 1.00 93.69 174 LEU A C 1
ATOM 1450 O O . LEU A 1 174 ? 5.177 10.045 -24.807 1.00 93.69 174 LEU A O 1
ATOM 1454 N N . ILE A 1 175 ? 5.891 10.799 -22.816 1.00 90.31 175 ILE A N 1
ATOM 1455 C CA . ILE A 1 175 ? 7.313 10.809 -23.182 1.00 90.31 175 ILE A CA 1
ATOM 1456 C C . ILE A 1 175 ? 7.805 9.384 -23.453 1.00 90.31 175 ILE A C 1
ATOM 1458 O O . ILE A 1 175 ? 8.438 9.133 -24.486 1.00 90.31 175 ILE A O 1
ATOM 1462 N N . GLU A 1 176 ? 7.503 8.444 -22.559 1.00 89.44 176 GLU A N 1
ATOM 1463 C CA . GLU A 1 176 ? 8.023 7.083 -22.666 1.00 89.44 176 GLU A CA 1
ATOM 1464 C C . GLU A 1 176 ? 7.328 6.272 -23.767 1.00 89.44 176 GLU A C 1
ATOM 1466 O O . GLU A 1 176 ? 7.997 5.504 -24.463 1.00 89.44 176 GLU A O 1
ATOM 1471 N N . GLU A 1 177 ? 6.038 6.498 -24.036 1.00 88.12 177 GLU A N 1
ATOM 1472 C CA . GLU A 1 177 ? 5.346 5.916 -25.196 1.00 88.12 177 GLU A CA 1
ATOM 1473 C C . GLU A 1 177 ? 5.971 6.393 -26.518 1.00 88.12 177 GLU A C 1
ATOM 1475 O O . GLU A 1 177 ? 6.251 5.586 -27.416 1.00 88.12 177 GLU A O 1
ATOM 1480 N N . ASN A 1 178 ? 6.294 7.687 -26.627 1.00 90.75 178 ASN A N 1
ATOM 1481 C CA . ASN A 1 178 ? 7.001 8.230 -27.789 1.00 90.75 178 ASN A CA 1
ATOM 1482 C C . ASN A 1 178 ? 8.404 7.628 -27.950 1.00 90.75 178 ASN A C 1
ATOM 1484 O O . ASN A 1 178 ? 8.835 7.315 -29.066 1.00 90.75 178 ASN A O 1
ATOM 1488 N N . ARG A 1 179 ? 9.131 7.443 -26.845 1.00 89.50 179 ARG A N 1
ATOM 1489 C CA . ARG A 1 179 ? 10.460 6.822 -26.854 1.00 89.50 179 ARG A CA 1
ATOM 1490 C C . ARG A 1 179 ? 10.395 5.350 -27.256 1.00 89.50 179 ARG A C 1
ATOM 1492 O O . ARG A 1 179 ? 11.200 4.908 -28.079 1.00 89.50 179 ARG A O 1
ATOM 1499 N N . LEU A 1 180 ? 9.417 4.611 -26.739 1.00 88.00 180 LEU A N 1
ATOM 1500 C CA . LEU A 1 180 ? 9.175 3.217 -27.094 1.00 88.00 180 LEU A CA 1
ATOM 1501 C C . LEU A 1 180 ? 8.864 3.076 -28.589 1.00 88.00 180 LEU A C 1
ATOM 1503 O O . LEU A 1 180 ? 9.439 2.211 -29.253 1.00 88.00 180 LEU A O 1
ATOM 1507 N N . LYS A 1 181 ? 8.026 3.962 -29.144 1.00 88.94 181 LYS A N 1
ATOM 1508 C CA . LYS A 1 181 ? 7.726 4.007 -30.583 1.00 88.94 181 LYS A CA 1
ATOM 1509 C C . LYS A 1 181 ? 8.992 4.194 -31.424 1.00 88.94 181 LYS A C 1
ATOM 1511 O O . LYS A 1 181 ? 9.205 3.448 -32.378 1.00 88.94 181 LYS A O 1
ATOM 1516 N N . LYS A 1 182 ? 9.871 5.132 -31.049 1.00 88.38 182 LYS A N 1
ATOM 1517 C CA . LYS A 1 182 ? 11.159 5.353 -31.738 1.00 88.38 182 LYS A CA 1
ATOM 1518 C C . LYS A 1 182 ? 12.053 4.110 -31.701 1.00 88.38 182 LYS A C 1
ATOM 1520 O O . LYS A 1 182 ? 12.594 3.721 -32.731 1.00 88.38 182 LYS A O 1
ATOM 1525 N N . LEU A 1 183 ? 12.175 3.457 -30.543 1.00 84.81 183 LEU A N 1
ATOM 1526 C CA . LEU A 1 183 ? 12.984 2.239 -30.412 1.00 84.81 183 LEU A CA 1
ATOM 1527 C C . LEU A 1 183 ? 12.441 1.079 -31.249 1.00 84.81 183 LEU A C 1
ATOM 1529 O O . LEU A 1 183 ? 13.227 0.350 -31.852 1.00 84.81 183 LEU A O 1
ATOM 1533 N N . ARG A 1 184 ? 11.116 0.920 -31.319 1.00 85.12 184 ARG A N 1
ATOM 1534 C CA . ARG A 1 184 ? 10.479 -0.087 -32.177 1.00 85.12 184 ARG A CA 1
ATOM 1535 C C . ARG A 1 184 ? 10.743 0.186 -33.657 1.00 85.12 184 ARG A C 1
ATOM 1537 O O . ARG A 1 184 ? 11.114 -0.735 -34.378 1.00 85.12 184 ARG A O 1
ATOM 1544 N N . ASN A 1 185 ? 10.632 1.442 -34.087 1.00 86.12 185 ASN A N 1
ATOM 1545 C CA . ASN A 1 185 ? 10.926 1.832 -35.467 1.00 86.12 185 ASN A CA 1
ATOM 1546 C C . ASN A 1 185 ? 12.392 1.564 -35.840 1.00 86.12 185 ASN A C 1
ATOM 1548 O O . ASN A 1 185 ? 12.653 1.005 -36.902 1.00 86.12 185 ASN A O 1
ATOM 1552 N N . ASN A 1 186 ? 13.337 1.895 -34.955 1.00 86.06 186 ASN A N 1
ATOM 1553 C CA . ASN A 1 186 ? 14.762 1.635 -35.177 1.00 86.06 186 ASN A CA 1
ATOM 1554 C C . ASN A 1 186 ? 15.064 0.133 -35.268 1.00 86.06 186 ASN A C 1
ATOM 1556 O O . ASN A 1 186 ? 15.782 -0.289 -36.169 1.00 86.06 186 ASN A O 1
ATOM 1560 N N . ALA A 1 187 ? 14.482 -0.678 -34.379 1.00 81.94 187 ALA A N 1
ATOM 1561 C CA . ALA A 1 187 ? 14.639 -2.132 -34.421 1.00 81.94 187 ALA A CA 1
ATOM 1562 C C . ALA A 1 187 ? 14.075 -2.727 -35.725 1.00 81.94 187 ALA A C 1
ATOM 1564 O O . ALA A 1 187 ? 14.720 -3.554 -36.362 1.00 81.94 187 ALA A O 1
ATOM 1565 N N . ALA A 1 188 ? 12.905 -2.260 -36.167 1.00 82.50 188 ALA A N 1
ATOM 1566 C CA . ALA A 1 188 ? 12.304 -2.684 -37.429 1.00 82.50 188 ALA A CA 1
ATOM 1567 C C . ALA A 1 188 ? 13.093 -2.214 -38.667 1.00 82.50 188 ALA A C 1
ATOM 1569 O O . ALA A 1 188 ? 13.039 -2.867 -39.704 1.00 82.50 188 ALA A O 1
ATOM 1570 N N . ALA A 1 189 ? 13.804 -1.085 -38.598 1.00 82.00 189 ALA A N 1
ATOM 1571 C CA . ALA A 1 189 ? 14.708 -0.648 -39.664 1.00 82.00 189 ALA A CA 1
ATOM 1572 C C . ALA A 1 189 ? 15.966 -1.529 -39.726 1.00 82.00 189 ALA A C 1
ATOM 1574 O O . ALA A 1 189 ? 16.348 -1.957 -40.808 1.00 82.00 189 ALA A O 1
ATOM 1575 N N . GLN A 1 190 ? 16.549 -1.869 -38.571 1.00 79.25 190 GLN A N 1
ATOM 1576 C CA . GLN A 1 190 ? 17.705 -2.771 -38.476 1.00 79.25 190 GLN A CA 1
ATOM 1577 C C . GLN A 1 190 ? 17.411 -4.188 -38.978 1.00 79.25 190 GLN A C 1
ATOM 1579 O O . GLN A 1 190 ? 18.303 -4.833 -39.499 1.00 79.25 190 GLN A O 1
ATOM 1584 N N . GLN A 1 191 ? 16.175 -4.674 -38.839 1.00 76.00 191 GLN A N 1
ATOM 1585 C CA . GLN A 1 191 ? 15.771 -5.983 -39.371 1.00 76.00 191 GLN A CA 1
ATOM 1586 C C . GLN A 1 191 ? 15.584 -6.007 -40.897 1.00 76.00 191 GLN A C 1
ATOM 1588 O O . GLN A 1 191 ? 15.467 -7.087 -41.467 1.00 76.00 191 GLN A O 1
ATOM 1593 N N . ARG A 1 192 ? 15.486 -4.839 -41.547 1.00 73.00 192 ARG A N 1
ATOM 1594 C CA . ARG A 1 192 ? 15.305 -4.713 -43.003 1.00 73.00 192 ARG A CA 1
ATOM 1595 C C . ARG A 1 192 ? 16.600 -4.381 -43.754 1.00 73.00 192 ARG A C 1
ATOM 1597 O O . ARG A 1 192 ? 16.567 -4.388 -44.981 1.00 73.00 192 ARG A O 1
ATOM 1604 N N . ALA A 1 193 ? 17.667 -4.031 -43.036 1.00 56.44 193 ALA A N 1
ATOM 1605 C CA . ALA A 1 193 ? 18.995 -3.741 -43.575 1.00 56.44 193 ALA A CA 1
ATOM 1606 C C . ALA A 1 193 ? 19.846 -5.015 -43.602 1.00 56.44 193 ALA A C 1
ATOM 1608 O O . ALA A 1 193 ? 20.653 -5.141 -44.547 1.00 56.44 193 ALA A O 1
#

Organism: NCBI:txid94130